Protein AF-A0A3A4VKZ9-F1 (afdb_monomer)

Radius of gyration: 32.76 Å; Cα contacts (8 Å, |Δi|>4): 337; chains: 1; bounding box: 54×111×60 Å

Secondary structure (DSSP, 8-state):
--------PPPPPPPP-PPPPPPP---HHHHHHHHHHHHHHHHHHHHHHHHHHHHHHHT-----------PPP----PPPP----------EEEEEETTTEEEEEETT-EEEEEE-TTHHHH-EEEEEESSPP---TTT----SEEEEEE-S-S-HHHHHHHHHHHHHHTSEEEEEEEEEEETTEEEEEEEEEE-SGGGTT-EEEEEEEEEES-TT-GGGEEEEEEEEES---HHHHHHHHHHHHT-EEPP-

Foldseek 3Di:
DDDDDDDDDDDDDDDDDDDDDDDPDDPVVVVVVVVVVVVVVVVVVVVVVVVVVVVVVVPPDPPPPDPPPDDDDDDPDDDDDDDDDDDPPFDWDWDDDPLWKIFIAGPQWDWDWADDPCCQPFNIKIAIANDDADPDPPCGDPGQKIKGKHAQDQCQVVVLVVVVVVAVDAFWAPKDWDWDQAPQGIKIKIWTATCDDPRGRFIKIKIWDKGDRDPVGSRGIMIIIMMRTRDDDPVSVVRSVRRVRRIGTNDD

Solvent-accessible surface area (backbone atoms only — not comparable to full-atom values): 15369 Å² total; per-residue (Å²): 142,82,84,84,83,84,85,84,81,81,86,88,78,87,82,83,84,77,85,81,83,80,79,78,84,76,64,57,68,59,54,53,50,52,53,53,53,49,50,52,54,53,54,50,52,52,53,52,52,53,52,52,53,52,56,60,59,72,69,59,72,81,80,80,74,72,86,77,85,71,78,82,77,84,76,84,77,79,84,79,89,81,76,96,69,82,77,78,88,64,56,70,39,79,49,75,48,95,83,54,31,32,32,41,45,60,60,85,46,37,76,46,80,45,81,48,96,56,35,76,83,68,11,40,34,38,36,33,26,81,54,84,84,43,86,48,98,87,70,34,62,82,44,53,31,38,34,33,39,38,54,64,32,78,55,49,68,62,52,50,52,51,55,54,49,54,54,72,70,71,50,45,39,81,73,46,76,50,78,45,86,49,100,62,42,66,33,41,37,39,38,30,19,31,54,48,85,92,52,52,67,38,36,36,37,39,38,40,33,58,47,70,76,41,92,90,38,47,44,58,26,29,38,38,40,40,34,39,60,76,60,92,44,74,65,58,53,52,48,51,53,48,31,64,72,42,50,40,77,53,79,132

Structure (mmCIF, N/CA/C/O backbone):
data_AF-A0A3A4VKZ9-F1
#
_entry.id   AF-A0A3A4VKZ9-F1
#
loop_
_atom_site.group_PDB
_atom_site.id
_atom_site.type_symbol
_atom_site.label_atom_id
_atom_site.label_alt_id
_atom_site.label_comp_id
_atom_site.label_asym_id
_atom_site.label_entity_id
_atom_site.label_seq_id
_atom_site.pdbx_PDB_ins_code
_atom_site.Cartn_x
_atom_site.Cartn_y
_atom_site.Cartn_z
_atom_site.occupancy
_atom_site.B_iso_or_equiv
_atom_site.auth_seq_id
_atom_site.auth_comp_id
_atom_site.auth_asym_id
_atom_site.auth_atom_id
_atom_site.pdbx_PDB_model_num
ATOM 1 N N . MET A 1 1 ? 35.987 81.088 31.041 1.00 44.22 1 MET A N 1
ATOM 2 C CA . MET A 1 1 ? 35.893 80.426 29.725 1.00 44.22 1 MET A CA 1
ATOM 3 C C . MET A 1 1 ? 34.417 80.236 29.452 1.00 44.22 1 MET A C 1
ATOM 5 O O . MET A 1 1 ? 33.842 79.267 29.921 1.00 44.22 1 MET A O 1
ATOM 9 N N . GLU A 1 2 ? 33.807 81.204 28.783 1.00 40.19 2 GLU A N 1
ATOM 10 C CA . GLU A 1 2 ? 32.425 81.144 28.309 1.00 40.19 2 GLU A CA 1
ATOM 11 C C . GLU A 1 2 ? 32.503 81.434 26.810 1.00 40.19 2 GLU A C 1
ATOM 13 O O . GLU A 1 2 ? 32.926 82.514 26.406 1.00 40.19 2 GLU A O 1
ATOM 18 N N . ASN A 1 3 ? 32.232 80.411 25.998 1.00 46.53 3 ASN A N 1
ATOM 19 C CA . ASN A 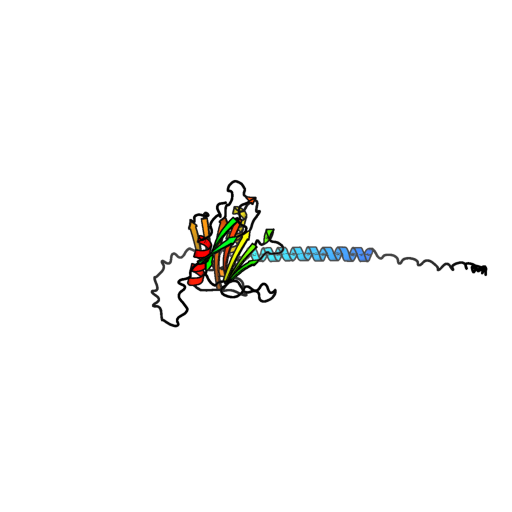1 3 ? 32.165 80.512 24.545 1.00 46.53 3 ASN A CA 1
ATOM 20 C C . ASN A 1 3 ? 30.695 80.698 24.167 1.00 46.53 3 ASN A C 1
ATOM 22 O O . ASN A 1 3 ? 29.913 79.751 24.261 1.00 46.53 3 ASN A O 1
ATOM 26 N N . GLU A 1 4 ? 30.326 81.897 23.723 1.00 50.28 4 GLU A N 1
ATOM 27 C CA . GLU A 1 4 ? 29.057 82.123 23.036 1.00 50.28 4 GLU A CA 1
ATOM 28 C C . GLU A 1 4 ? 29.173 81.622 21.589 1.00 50.28 4 GLU A C 1
ATOM 30 O O . GLU A 1 4 ? 30.019 82.071 20.817 1.00 50.28 4 GLU A O 1
ATOM 35 N N . ILE A 1 5 ? 28.332 80.652 21.224 1.00 55.56 5 ILE A N 1
ATOM 36 C CA . ILE A 1 5 ? 28.238 80.124 19.861 1.00 55.56 5 ILE A CA 1
ATOM 37 C C . ILE A 1 5 ? 27.129 80.899 19.145 1.00 55.56 5 ILE A C 1
ATOM 39 O O . ILE A 1 5 ? 25.941 80.690 19.387 1.00 55.56 5 ILE A O 1
ATOM 43 N N . GLN A 1 6 ? 27.530 81.809 18.263 1.00 49.75 6 GLN A N 1
ATOM 44 C CA . GLN A 1 6 ? 26.641 82.601 17.420 1.00 49.75 6 GLN A CA 1
ATOM 45 C C . GLN A 1 6 ? 26.074 81.721 16.289 1.00 49.75 6 GLN A C 1
ATOM 47 O O . GLN A 1 6 ? 26.805 81.273 15.405 1.00 49.75 6 GLN A O 1
ATOM 52 N N . SER A 1 7 ? 24.767 81.445 16.327 1.00 52.88 7 SER A N 1
ATOM 53 C CA . SER A 1 7 ? 24.051 80.682 15.296 1.00 52.88 7 SER A CA 1
ATOM 54 C C . SER A 1 7 ? 23.693 81.588 14.114 1.00 52.88 7 SER A C 1
ATOM 56 O O . SER A 1 7 ? 22.935 82.545 14.267 1.00 52.88 7 SER A O 1
ATOM 58 N N . ASN A 1 8 ? 24.254 81.297 12.940 1.00 56.53 8 ASN A N 1
ATOM 59 C CA . ASN A 1 8 ? 24.018 82.019 11.692 1.00 56.53 8 ASN A CA 1
ATOM 60 C C . ASN A 1 8 ? 23.128 81.149 10.785 1.00 56.53 8 ASN A C 1
ATOM 62 O O . ASN A 1 8 ? 23.595 80.145 10.246 1.00 56.53 8 ASN A O 1
ATOM 66 N N . ILE A 1 9 ? 21.843 81.490 10.652 1.00 61.66 9 ILE A N 1
ATOM 67 C CA . ILE A 1 9 ? 20.898 80.767 9.785 1.00 61.66 9 ILE A CA 1
ATOM 68 C C . ILE A 1 9 ? 20.803 81.511 8.440 1.00 61.66 9 ILE A C 1
ATOM 70 O O . ILE A 1 9 ? 20.435 82.686 8.436 1.00 61.66 9 ILE A O 1
ATOM 74 N N . PRO A 1 10 ? 21.104 80.870 7.295 1.00 62.06 10 PRO A N 1
ATOM 75 C CA . PRO A 1 10 ? 20.944 81.490 5.982 1.00 62.06 10 PRO A CA 1
ATOM 76 C C . PRO A 1 10 ? 19.460 81.582 5.556 1.00 62.06 10 PRO A C 1
ATOM 78 O O . PRO A 1 10 ? 18.658 80.719 5.922 1.00 62.06 10 PRO A O 1
ATOM 81 N N . PRO A 1 11 ? 19.070 82.602 4.766 1.00 60.84 11 PRO A N 1
ATOM 82 C CA . PRO A 1 11 ? 17.687 82.798 4.333 1.00 60.84 11 PRO A CA 1
ATOM 83 C C . PRO A 1 11 ? 17.248 81.772 3.273 1.00 60.84 11 PRO A C 1
ATOM 85 O O . PRO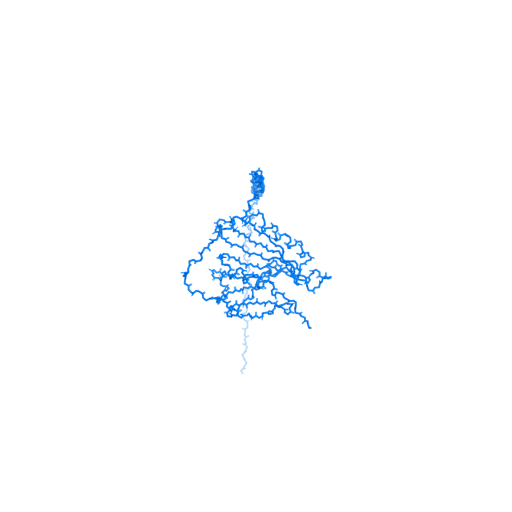 A 1 11 ? 17.997 81.429 2.360 1.00 60.84 11 PRO A O 1
ATOM 88 N N . VAL A 1 12 ? 16.002 81.301 3.386 1.00 54.50 12 VAL A N 1
ATOM 89 C CA . VAL A 1 12 ? 15.375 80.311 2.494 1.00 54.50 12 VAL A CA 1
ATOM 9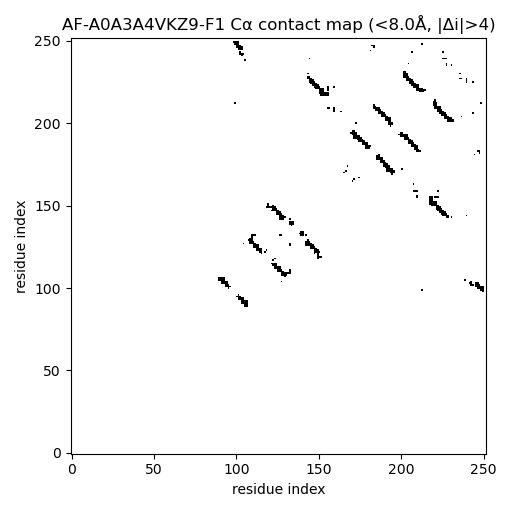0 C C . VAL A 1 12 ? 14.983 80.955 1.156 1.00 54.50 12 VAL A C 1
ATOM 92 O O . VAL A 1 12 ? 14.304 81.979 1.125 1.00 54.50 12 VAL A O 1
ATOM 95 N N . GLN A 1 13 ? 15.391 80.337 0.045 1.00 54.84 13 GLN A N 1
ATOM 96 C CA . GLN A 1 13 ? 15.140 80.783 -1.331 1.00 54.84 13 GLN A CA 1
ATOM 97 C C . GLN A 1 13 ? 13.845 80.133 -1.887 1.00 54.84 13 GLN A C 1
ATOM 99 O O . GLN A 1 13 ? 13.631 78.942 -1.653 1.00 54.84 13 GLN A O 1
ATOM 104 N N . PRO A 1 14 ? 12.964 80.858 -2.608 1.00 54.56 14 PRO A N 1
ATOM 105 C CA . PRO A 1 14 ? 11.688 80.313 -3.085 1.00 54.56 14 PRO A CA 1
ATOM 106 C C . PRO A 1 14 ? 11.857 79.313 -4.245 1.00 54.56 14 PRO A C 1
ATOM 108 O O . PRO A 1 14 ? 12.606 79.551 -5.193 1.00 54.56 14 PRO A O 1
ATOM 111 N N . LEU A 1 15 ? 11.132 78.191 -4.170 1.00 52.44 15 LEU A N 1
ATOM 112 C CA . LEU A 1 15 ? 11.145 77.093 -5.144 1.00 52.44 15 LEU A CA 1
ATOM 113 C C . LEU A 1 15 ? 10.510 77.512 -6.488 1.00 52.44 15 LEU A C 1
ATOM 115 O O . LEU A 1 15 ? 9.370 77.975 -6.522 1.00 52.44 15 LEU A O 1
ATOM 119 N N . SER A 1 16 ? 11.224 77.295 -7.598 1.00 57.00 16 SER A N 1
ATOM 120 C CA . SER A 1 16 ? 10.688 77.423 -8.965 1.00 57.00 16 SER A CA 1
ATOM 121 C C . SER A 1 16 ? 9.602 76.375 -9.238 1.00 57.00 16 SER A C 1
ATOM 123 O O . SER A 1 16 ? 9.802 75.191 -8.977 1.00 57.00 16 SER A O 1
ATOM 125 N N . GLN A 1 17 ? 8.462 76.798 -9.790 1.00 57.78 17 GLN A N 1
ATOM 126 C CA . GLN A 1 17 ? 7.370 75.910 -10.196 1.00 57.78 17 GLN A CA 1
ATOM 127 C C . GLN A 1 17 ? 7.629 75.348 -11.602 1.00 57.78 17 GLN A C 1
ATOM 129 O O . GLN A 1 17 ? 7.629 76.082 -12.588 1.00 57.78 17 GLN A O 1
ATOM 134 N N . THR A 1 18 ? 7.834 74.036 -11.694 1.00 59.72 18 THR A N 1
ATOM 135 C CA . THR A 1 18 ? 7.890 73.286 -12.959 1.00 59.72 18 THR A CA 1
ATOM 136 C C . THR A 1 18 ? 6.471 73.112 -13.528 1.00 59.72 18 THR A C 1
ATOM 138 O O . THR A 1 18 ? 5.571 72.750 -12.766 1.00 59.72 18 THR A O 1
ATOM 141 N N . PRO A 1 19 ? 6.227 73.324 -14.836 1.00 61.41 19 PRO A N 1
ATOM 142 C CA . PRO A 1 19 ? 4.904 73.128 -15.427 1.00 61.41 19 PRO A CA 1
ATOM 143 C C . PRO A 1 19 ? 4.467 71.654 -15.376 1.00 61.41 19 PRO A C 1
ATOM 145 O O . PRO A 1 19 ? 5.246 70.740 -15.650 1.00 61.41 19 PRO A O 1
ATOM 148 N N . THR A 1 20 ? 3.205 71.429 -15.011 1.00 59.19 20 THR A N 1
ATOM 149 C CA . THR A 1 20 ? 2.589 70.106 -14.843 1.00 59.19 20 THR A CA 1
ATOM 150 C C . THR A 1 20 ? 2.392 69.406 -16.200 1.00 59.19 20 THR A C 1
ATOM 152 O O . THR A 1 20 ? 1.849 70.022 -17.119 1.00 59.19 20 THR A O 1
ATOM 155 N N . PRO A 1 21 ? 2.789 68.129 -16.363 1.00 61.31 21 PRO A N 1
ATOM 156 C CA . PRO A 1 21 ? 2.613 67.403 -17.618 1.00 61.31 21 PRO A CA 1
ATOM 157 C C . PRO A 1 21 ? 1.144 67.003 -17.835 1.00 61.31 21 PRO A C 1
ATOM 159 O O . PRO A 1 21 ? 0.491 66.475 -16.936 1.00 61.31 21 PRO A O 1
ATOM 162 N N . ILE A 1 22 ? 0.631 67.231 -19.047 1.00 63.59 22 ILE A N 1
ATOM 163 C CA . ILE A 1 22 ? -0.712 66.811 -19.472 1.00 63.59 22 ILE A CA 1
ATOM 164 C C . ILE A 1 22 ? -0.692 65.287 -19.699 1.00 63.59 22 ILE A C 1
ATOM 166 O O . ILE A 1 22 ? 0.155 64.809 -20.460 1.00 63.59 22 ILE A O 1
ATOM 170 N N . PRO A 1 23 ? -1.585 64.500 -19.069 1.00 62.53 23 PRO A N 1
ATOM 171 C CA . PRO A 1 23 ? -1.592 63.051 -19.231 1.00 62.53 23 PRO A CA 1
ATOM 172 C C . PRO A 1 23 ? -2.006 62.656 -20.661 1.00 62.53 23 PRO A C 1
ATOM 174 O O . PRO A 1 23 ? -2.926 63.257 -21.222 1.00 62.53 23 PRO A O 1
ATOM 177 N N . PRO A 1 24 ? -1.368 61.637 -21.266 1.00 64.56 24 PRO A N 1
ATOM 178 C CA . PRO A 1 24 ? -1.744 61.162 -22.592 1.00 64.56 24 PRO A CA 1
ATOM 179 C C . PRO A 1 24 ? -3.171 60.598 -22.572 1.00 64.56 24 PRO A C 1
ATOM 181 O O . PRO A 1 24 ? -3.549 59.865 -21.656 1.00 64.56 24 PRO A O 1
ATOM 184 N N . SER A 1 25 ? -3.968 60.919 -23.594 1.00 65.81 25 SER A N 1
ATOM 185 C CA . SER A 1 25 ? -5.332 60.405 -23.744 1.00 65.81 25 SER A CA 1
ATOM 186 C C . SER A 1 25 ? -5.310 58.874 -23.794 1.00 65.81 25 SER A C 1
ATOM 188 O O . SER A 1 25 ? -4.799 58.276 -24.746 1.00 65.81 25 SER A O 1
ATOM 190 N N . SER A 1 26 ? -5.839 58.236 -22.750 1.00 68.75 26 SER A N 1
ATOM 191 C CA . SER A 1 26 ? -5.878 56.780 -22.629 1.00 68.75 26 SER A CA 1
ATOM 192 C C . SER A 1 26 ? -6.698 56.168 -23.769 1.00 68.75 26 SER A C 1
ATOM 194 O O . SER A 1 26 ? -7.891 56.435 -23.914 1.00 68.75 26 SER A O 1
ATOM 196 N N . ASN A 1 27 ? -6.055 55.337 -24.592 1.00 79.06 27 ASN A N 1
ATOM 197 C CA . ASN A 1 27 ? -6.666 54.676 -25.747 1.00 79.06 27 ASN A CA 1
ATOM 198 C C . ASN A 1 27 ? -7.481 53.445 -25.314 1.00 79.06 27 ASN A C 1
ATOM 200 O O . ASN A 1 27 ? -7.158 52.312 -25.676 1.00 79.06 27 ASN A O 1
ATOM 204 N N . TRP A 1 28 ? -8.552 53.668 -24.551 1.00 83.44 28 TRP A N 1
ATOM 205 C CA . TRP A 1 28 ? -9.446 52.627 -24.026 1.00 83.44 28 TRP A CA 1
ATOM 206 C C . TRP A 1 28 ? -10.004 51.682 -25.099 1.00 83.44 28 TRP A C 1
ATOM 208 O O . TRP A 1 28 ? -10.221 50.506 -24.823 1.00 83.44 28 TRP A O 1
ATOM 218 N N . SER A 1 29 ? -10.148 52.151 -26.342 1.00 82.69 29 SER A N 1
ATOM 219 C CA . SER A 1 29 ? -10.556 51.315 -27.480 1.00 82.69 29 SER A CA 1
ATOM 220 C C . SER A 1 29 ? -9.589 50.148 -27.743 1.00 82.69 29 SER A C 1
ATOM 222 O O . SER A 1 29 ? -10.024 49.021 -27.971 1.00 82.69 29 SER A O 1
ATOM 224 N N . LYS A 1 30 ? -8.269 50.369 -27.618 1.00 82.25 30 LYS A N 1
ATOM 225 C CA . LYS A 1 30 ? -7.271 49.294 -27.767 1.00 82.25 30 LYS A CA 1
ATOM 226 C C . LYS A 1 30 ? -7.372 48.286 -26.628 1.00 82.25 30 LYS A C 1
ATOM 228 O O . LYS A 1 30 ? -7.298 47.089 -26.874 1.00 82.25 30 LYS A O 1
ATOM 233 N N . VAL A 1 31 ? -7.575 48.770 -25.401 1.00 84.62 31 VAL A N 1
ATOM 234 C CA . VAL A 1 31 ? -7.745 47.912 -24.219 1.00 84.62 31 VAL A CA 1
ATOM 235 C C . VAL A 1 31 ? -8.966 47.011 -24.397 1.00 84.62 31 VAL A C 1
ATOM 237 O O . VAL A 1 31 ? -8.838 45.797 -24.283 1.00 84.62 31 VAL A O 1
ATOM 240 N N . LEU A 1 32 ? -10.111 47.584 -24.785 1.00 89.12 32 LEU A N 1
ATOM 241 C CA . LEU A 1 32 ? -11.340 46.833 -25.043 1.00 89.12 32 LEU A CA 1
ATOM 242 C C . LEU A 1 32 ? -11.141 45.771 -26.137 1.00 89.12 32 LEU A C 1
ATOM 244 O O . LEU A 1 32 ? -11.558 44.626 -25.968 1.00 89.12 32 LEU A O 1
ATOM 248 N N . LEU A 1 33 ? -10.460 46.128 -27.232 1.00 90.25 33 LEU A N 1
ATOM 249 C CA . LEU A 1 33 ? -10.173 45.204 -28.329 1.00 90.25 33 LEU A CA 1
ATOM 250 C C . LEU A 1 33 ? -9.328 44.008 -27.866 1.00 90.25 33 LEU A C 1
ATOM 252 O O . LEU A 1 33 ? -9.669 42.869 -28.180 1.00 90.25 33 LEU A O 1
ATOM 256 N N . PHE A 1 34 ? -8.262 44.243 -27.093 1.00 89.69 34 PHE A N 1
ATOM 257 C CA . PHE A 1 34 ? -7.425 43.161 -26.566 1.00 89.69 34 PHE A CA 1
ATOM 258 C C . PHE A 1 34 ? -8.174 42.278 -25.565 1.00 89.69 34 PHE A C 1
ATOM 260 O O . PHE A 1 34 ? -7.988 41.061 -25.576 1.00 89.69 34 PHE A O 1
ATOM 267 N N . THR A 1 35 ? -9.057 42.852 -24.743 1.00 90.69 35 THR A N 1
ATOM 268 C CA . THR A 1 35 ? -9.890 42.075 -23.816 1.00 90.69 35 THR A CA 1
ATOM 269 C C . THR A 1 35 ? -10.857 41.157 -24.562 1.00 90.69 35 THR A C 1
ATOM 271 O O . THR A 1 35 ? -10.937 39.970 -24.246 1.00 90.69 35 THR A O 1
ATOM 274 N N . VAL A 1 36 ? -11.550 41.668 -25.585 1.00 93.25 36 VAL A N 1
ATOM 275 C CA . VAL A 1 36 ? -12.472 40.859 -26.399 1.00 93.25 36 VAL A CA 1
ATOM 276 C C . VAL A 1 36 ? -11.714 39.763 -27.149 1.00 93.25 36 VAL A C 1
ATOM 278 O O . VAL A 1 36 ? -12.146 38.611 -27.146 1.00 93.25 36 VAL A O 1
ATOM 281 N N . LEU A 1 37 ? -10.555 40.086 -27.730 1.00 93.06 37 LEU A N 1
ATOM 282 C CA . LEU A 1 37 ? -9.728 39.106 -28.433 1.00 93.06 37 LEU A CA 1
ATOM 283 C C . LEU A 1 37 ? -9.238 37.994 -27.489 1.00 93.06 37 LEU A C 1
ATOM 285 O O . LEU A 1 37 ? -9.295 36.818 -27.842 1.00 93.06 37 LEU A O 1
ATOM 289 N N . GLY A 1 38 ? -8.827 38.355 -26.269 1.00 92.44 38 GLY A N 1
ATOM 290 C CA . GLY A 1 38 ? -8.427 37.398 -25.238 1.00 92.44 38 GLY A CA 1
ATOM 291 C C . GLY A 1 38 ? -9.558 36.444 -24.849 1.00 92.44 38 GLY A C 1
ATOM 292 O O . GLY A 1 38 ? -9.343 35.234 -24.790 1.00 92.44 38 GLY A O 1
ATOM 293 N N . LEU A 1 39 ? -10.777 36.957 -24.659 1.00 92.75 39 LEU A N 1
ATOM 294 C CA . LEU A 1 39 ? -11.941 36.124 -24.339 1.00 92.75 39 LEU A CA 1
ATOM 295 C C . LEU A 1 39 ? -12.276 35.140 -25.466 1.00 92.75 39 LEU A C 1
ATOM 297 O O . LEU A 1 39 ? -12.530 33.971 -25.186 1.00 92.75 39 LEU A O 1
ATOM 301 N N . ILE A 1 40 ? -12.202 35.571 -26.730 1.00 93.38 40 ILE A N 1
ATOM 302 C CA . ILE A 1 40 ? -12.442 34.691 -27.885 1.00 93.38 40 ILE A CA 1
ATOM 303 C C . ILE A 1 40 ? -11.423 33.544 -27.920 1.00 93.38 40 ILE A C 1
ATOM 305 O O . ILE A 1 40 ? -11.808 32.395 -28.141 1.00 93.38 40 ILE A O 1
ATOM 309 N N . ILE A 1 41 ? -10.142 33.826 -27.658 1.00 92.62 41 ILE A N 1
ATOM 310 C CA . ILE A 1 41 ? -9.084 32.801 -27.635 1.00 92.62 41 ILE A CA 1
ATOM 311 C C . ILE A 1 41 ? -9.325 31.792 -26.507 1.00 92.62 41 ILE A C 1
ATOM 313 O O . ILE A 1 41 ? -9.233 30.581 -26.734 1.00 92.62 41 ILE A O 1
ATOM 317 N N . VAL A 1 42 ? -9.669 32.267 -25.306 1.00 90.75 42 VAL A N 1
ATOM 318 C CA . VAL A 1 42 ? -9.960 31.395 -24.158 1.00 90.75 42 VAL A CA 1
ATOM 319 C C . VAL A 1 42 ? -11.180 30.517 -24.446 1.00 90.75 42 VAL A C 1
ATOM 321 O O . VAL A 1 42 ? -11.098 29.295 -24.314 1.00 90.75 42 VAL A O 1
ATOM 324 N N . SER A 1 43 ? -12.287 31.101 -24.912 1.00 90.06 43 SER A N 1
ATOM 325 C CA . SER A 1 43 ? -13.502 30.351 -25.252 1.00 90.06 43 SER A CA 1
ATOM 326 C C . SER A 1 43 ? -13.271 29.344 -26.383 1.00 90.06 43 SER A C 1
ATOM 328 O O . SER A 1 43 ? -13.734 28.207 -26.292 1.00 90.06 43 SER A O 1
ATOM 330 N N . GLY A 1 44 ? -12.512 29.722 -27.416 1.00 89.94 44 GLY A N 1
ATOM 331 C CA . GLY A 1 44 ? -12.143 28.824 -28.510 1.00 89.94 44 GLY A CA 1
ATOM 332 C C . GLY A 1 44 ? -11.303 27.637 -28.034 1.00 89.94 44 GLY A C 1
ATOM 333 O O . GLY A 1 44 ? -11.577 26.498 -28.410 1.00 89.94 44 GLY A O 1
ATOM 334 N N . SER A 1 45 ? -10.339 27.880 -27.144 1.00 87.75 45 SER A N 1
ATOM 335 C CA . SER A 1 45 ? -9.466 26.833 -26.595 1.00 87.75 45 SER A CA 1
ATOM 336 C C . SER A 1 45 ? -10.248 25.808 -25.769 1.00 87.75 45 SER A C 1
ATOM 338 O O . SER A 1 45 ? -10.057 24.602 -25.934 1.00 87.75 45 SER A O 1
ATOM 340 N N . VAL A 1 46 ? -11.185 26.272 -24.933 1.00 90.56 46 VAL A N 1
ATOM 341 C CA . VAL A 1 46 ? -12.074 25.393 -24.155 1.00 90.56 46 VAL A CA 1
ATOM 342 C C . VAL A 1 46 ? -12.971 24.566 -25.079 1.00 90.56 46 VAL A C 1
ATOM 344 O O . VAL A 1 46 ? -13.103 23.358 -24.885 1.00 90.56 46 VAL A O 1
ATOM 347 N N . PHE A 1 47 ? -13.548 25.181 -26.116 1.00 90.69 47 PHE A N 1
ATOM 348 C CA . PHE A 1 47 ? -14.412 24.481 -27.069 1.00 90.69 47 PHE A CA 1
ATOM 349 C C . PHE A 1 47 ? -13.668 23.372 -27.828 1.00 90.69 47 PHE A C 1
ATOM 351 O O . PHE A 1 47 ? -14.166 22.247 -27.921 1.00 90.69 47 PHE A O 1
ATOM 358 N N . VAL A 1 48 ? -12.457 23.657 -28.320 1.00 88.69 48 VAL A N 1
ATOM 359 C CA . VAL A 1 48 ? -11.605 22.658 -28.987 1.00 88.69 48 VAL A CA 1
ATOM 360 C C . VAL A 1 48 ? -11.238 21.525 -28.023 1.00 88.69 48 VAL A C 1
ATOM 362 O O . VAL A 1 48 ? -11.364 20.358 -28.393 1.00 88.69 48 VAL A O 1
ATOM 365 N N . GLY A 1 49 ? -10.866 21.841 -26.777 1.00 81.94 49 GLY A N 1
ATOM 366 C CA . GLY A 1 49 ? -10.558 20.837 -25.753 1.00 81.94 49 GLY A CA 1
ATOM 367 C C . GLY A 1 49 ? -11.728 19.887 -25.468 1.00 81.94 49 GLY A C 1
ATOM 368 O O . GLY A 1 49 ? -11.540 18.670 -25.439 1.00 81.94 49 GLY A O 1
ATOM 369 N N . ILE A 1 50 ? -12.950 20.418 -25.344 1.00 84.25 50 ILE A N 1
ATOM 370 C CA . ILE A 1 50 ? -14.166 19.608 -25.143 1.00 84.25 50 ILE A CA 1
ATOM 371 C C . ILE A 1 50 ? -14.429 18.699 -26.351 1.00 84.25 50 ILE A C 1
ATOM 373 O O . ILE A 1 50 ? -14.754 17.524 -26.175 1.00 84.25 50 ILE A O 1
ATOM 377 N N . GLN A 1 51 ? -14.276 19.211 -27.576 1.00 81.25 51 GLN A N 1
ATOM 378 C CA . GLN A 1 51 ? -14.505 18.416 -28.787 1.00 81.25 51 GLN A CA 1
ATOM 379 C C . GLN A 1 51 ? -13.475 17.291 -28.946 1.00 81.25 51 GLN A C 1
ATOM 381 O O . GLN A 1 51 ? -13.849 16.173 -29.305 1.00 81.25 51 GLN A O 1
ATOM 386 N N . ILE A 1 52 ? -12.204 17.542 -28.615 1.00 77.19 52 ILE A N 1
ATOM 387 C CA . ILE A 1 52 ? -11.169 16.498 -28.586 1.00 77.19 52 ILE A CA 1
ATOM 388 C C . ILE A 1 52 ? -11.512 15.437 -27.529 1.00 77.19 52 ILE A C 1
ATOM 390 O O . ILE A 1 52 ? -11.482 14.247 -27.840 1.00 77.19 52 ILE A O 1
ATOM 394 N N . GLY A 1 53 ? -11.921 15.848 -26.323 1.00 71.06 53 GLY A N 1
ATOM 395 C CA . GLY A 1 53 ? -12.326 14.923 -25.260 1.00 71.06 53 GLY A CA 1
ATOM 396 C C . GLY A 1 53 ? -13.509 14.028 -25.652 1.00 71.06 53 GLY A C 1
ATOM 397 O O . GLY A 1 53 ? -13.456 12.812 -25.470 1.00 71.06 53 GLY A O 1
ATOM 398 N N . LYS A 1 54 ? -14.551 14.597 -26.276 1.00 72.38 54 LYS A N 1
ATOM 399 C CA . LYS A 1 54 ? -15.711 13.823 -26.761 1.00 72.38 54 LYS A CA 1
ATOM 400 C C . LYS A 1 54 ? -15.328 12.810 -27.843 1.00 72.38 54 LYS A C 1
ATOM 402 O O . LYS A 1 54 ? -15.810 11.678 -27.812 1.00 72.38 54 LYS A O 1
ATOM 407 N N . ASN A 1 55 ? -14.441 13.183 -28.766 1.00 67.81 55 ASN A N 1
ATOM 408 C CA . ASN A 1 55 ? -13.989 12.291 -29.837 1.00 67.81 55 ASN A CA 1
ATOM 409 C C . ASN A 1 55 ? -13.102 11.144 -29.324 1.00 67.81 55 ASN A C 1
ATOM 411 O O . ASN A 1 55 ? -13.126 10.056 -29.899 1.00 67.81 55 ASN A O 1
ATOM 415 N N . GLN A 1 56 ? -12.360 11.348 -28.231 1.00 60.66 56 GLN A N 1
ATOM 416 C CA . GLN A 1 56 ? -11.595 10.275 -27.587 1.00 60.66 56 GLN A CA 1
ATOM 417 C C . GLN A 1 56 ? -12.500 9.256 -26.881 1.00 60.66 56 GLN A C 1
ATOM 419 O O . GLN A 1 56 ? -12.218 8.062 -26.930 1.00 60.66 56 GLN A O 1
ATOM 424 N N . MET A 1 57 ? -13.615 9.697 -26.291 1.00 58.03 57 MET A N 1
ATOM 425 C CA . MET A 1 57 ? -14.579 8.793 -25.651 1.00 58.03 57 MET A CA 1
ATOM 426 C C . MET A 1 57 ? -15.440 8.020 -26.663 1.00 58.03 57 MET A C 1
ATOM 428 O O . MET A 1 57 ? -15.743 6.854 -26.439 1.00 58.03 57 MET A O 1
ATOM 432 N N . SER A 1 58 ? -15.805 8.625 -27.800 1.00 56.91 58 SER A N 1
ATOM 433 C CA . SER A 1 58 ? -16.674 7.976 -28.799 1.00 56.91 58 SER A CA 1
ATOM 434 C C . SER A 1 58 ? -16.001 6.844 -29.589 1.00 56.91 58 SER A C 1
ATOM 436 O O . SER A 1 58 ? -16.706 6.009 -30.152 1.00 56.91 58 SER A O 1
ATOM 438 N N . ASN A 1 59 ? -14.666 6.817 -29.656 1.00 51.38 59 ASN A N 1
ATOM 439 C CA . ASN A 1 59 ? -13.906 5.786 -30.376 1.00 51.38 59 ASN A CA 1
ATOM 440 C C . ASN A 1 59 ? -13.421 4.641 -29.473 1.00 51.38 59 ASN A C 1
ATOM 442 O O . ASN A 1 59 ? -12.738 3.735 -29.947 1.00 51.38 59 ASN A O 1
ATOM 446 N N . GLN A 1 60 ? -13.786 4.639 -28.189 1.00 50.19 60 GLN A N 1
ATOM 447 C CA . GLN A 1 60 ? -13.614 3.460 -27.348 1.00 50.19 60 GLN A CA 1
ATOM 448 C C . GLN A 1 60 ? -14.750 2.479 -27.656 1.00 50.19 60 GLN A C 1
ATOM 450 O O . GLN A 1 60 ? -15.822 2.526 -27.055 1.00 50.19 60 GLN A O 1
ATOM 455 N N . GLN A 1 61 ? -14.531 1.591 -28.630 1.00 46.09 61 GLN A N 1
ATOM 456 C CA . GLN A 1 61 ? -15.363 0.396 -28.757 1.00 46.09 61 GLN A CA 1
ATOM 457 C C . GLN A 1 61 ? -15.292 -0.381 -27.434 1.00 46.09 61 GLN A C 1
ATOM 459 O O . GLN A 1 61 ? -14.186 -0.629 -26.944 1.00 46.09 61 GLN A O 1
ATOM 464 N N . PRO A 1 62 ? -16.431 -0.796 -26.853 1.00 46.91 62 PRO A N 1
ATOM 465 C CA . PRO A 1 62 ? -16.418 -1.736 -25.748 1.00 46.91 62 PRO A CA 1
ATOM 466 C C . PRO A 1 62 ? -15.732 -3.005 -26.247 1.00 46.91 62 PRO A C 1
ATOM 468 O O . PRO A 1 62 ? -16.250 -3.688 -27.134 1.00 46.91 62 PRO A O 1
ATOM 471 N N . ILE A 1 63 ? -14.555 -3.315 -25.712 1.00 47.75 63 ILE A N 1
ATOM 472 C CA . ILE A 1 63 ? -13.961 -4.631 -25.905 1.00 47.75 63 ILE A CA 1
ATOM 473 C C . ILE A 1 63 ? -14.873 -5.592 -25.142 1.00 47.75 63 ILE A C 1
ATOM 475 O O . ILE A 1 63 ? -14.786 -5.725 -23.925 1.00 47.75 63 ILE A O 1
ATOM 479 N N . VAL A 1 64 ? -15.803 -6.223 -25.859 1.00 43.91 64 VAL A N 1
ATOM 480 C CA . VAL A 1 64 ? -16.553 -7.372 -25.355 1.00 43.91 64 VAL A CA 1
ATOM 481 C C . VAL A 1 64 ? -15.584 -8.549 -25.362 1.00 43.91 64 VAL A C 1
ATOM 483 O O . VAL A 1 64 ? -15.534 -9.336 -26.305 1.00 43.91 64 VAL A O 1
ATOM 486 N N . THR A 1 65 ? -14.760 -8.655 -24.325 1.00 44.12 65 THR A N 1
ATOM 487 C CA . THR A 1 65 ? -14.033 -9.887 -24.032 1.00 44.12 65 THR A CA 1
ATOM 488 C C . THR A 1 65 ? -15.045 -10.892 -23.498 1.00 44.12 65 THR A C 1
ATOM 490 O O . THR A 1 65 ? -15.433 -10.864 -22.331 1.00 44.12 65 THR A O 1
ATOM 493 N N . GLN A 1 66 ? -15.508 -11.788 -24.372 1.00 38.66 66 GLN A N 1
ATOM 494 C CA . GLN A 1 66 ? -16.106 -13.042 -23.923 1.00 38.66 66 GLN A CA 1
ATOM 495 C C . GLN A 1 66 ? -15.113 -13.730 -22.969 1.00 38.66 66 GLN A C 1
ATOM 497 O O . GLN A 1 66 ? -13.934 -13.841 -23.317 1.00 38.66 66 GLN A O 1
ATOM 502 N N . PRO A 1 67 ? -15.543 -14.193 -21.783 1.00 39.38 67 PRO A N 1
ATOM 503 C CA . PRO A 1 67 ? -14.672 -14.953 -20.903 1.00 39.38 67 PRO A CA 1
ATOM 504 C C . PRO A 1 67 ? -14.334 -16.281 -21.583 1.00 39.38 67 PRO A C 1
ATOM 506 O O . PRO A 1 67 ? -15.152 -17.197 -21.647 1.00 39.38 67 PRO A O 1
ATOM 509 N N . ILE A 1 68 ? -13.116 -16.383 -22.110 1.00 34.03 68 ILE A N 1
ATOM 510 C CA . ILE A 1 68 ? -12.529 -17.665 -22.481 1.00 34.03 68 ILE A CA 1
ATOM 511 C C . ILE A 1 68 ? -12.213 -18.374 -21.165 1.00 34.03 68 ILE A C 1
ATOM 513 O O . ILE A 1 68 ? -11.250 -18.049 -20.473 1.00 34.03 68 ILE A O 1
ATOM 517 N N . ILE A 1 69 ? -13.053 -19.341 -20.802 1.00 38.31 69 ILE A N 1
ATOM 518 C CA . ILE A 1 69 ? -12.762 -20.292 -19.733 1.00 38.31 69 ILE A CA 1
ATOM 519 C C . ILE A 1 69 ? -11.751 -21.296 -20.300 1.00 38.31 69 ILE A C 1
ATOM 521 O O . ILE A 1 69 ? -12.108 -22.391 -20.724 1.00 38.31 69 ILE A O 1
ATOM 525 N N . THR A 1 70 ? -10.476 -20.918 -20.365 1.00 37.91 70 THR A N 1
ATOM 526 C CA . THR A 1 70 ? -9.387 -21.887 -20.519 1.00 37.91 70 THR A CA 1
ATOM 527 C C . THR A 1 70 ? -8.996 -22.375 -19.136 1.00 37.91 70 THR A C 1
ATOM 529 O O . THR A 1 70 ? -8.389 -21.639 -18.358 1.00 37.91 70 THR A O 1
ATOM 532 N N . SER A 1 71 ? -9.361 -23.619 -18.822 1.00 35.09 71 SER A N 1
ATOM 533 C CA . SER A 1 71 ? -8.810 -24.347 -17.680 1.00 35.09 71 SER A CA 1
ATOM 534 C C . SER A 1 71 ? -7.276 -24.304 -17.732 1.00 35.09 71 SER A C 1
ATOM 536 O O . SER A 1 71 ? -6.705 -24.553 -18.799 1.00 35.09 71 SER A O 1
ATOM 538 N N . PRO A 1 72 ? -6.585 -23.998 -16.620 1.00 38.66 72 PRO A N 1
ATOM 539 C CA . PRO A 1 72 ? -5.133 -23.943 -16.622 1.00 38.66 72 PRO A CA 1
ATOM 540 C C . PRO A 1 72 ? -4.570 -25.341 -16.884 1.00 38.66 72 PRO A C 1
ATOM 542 O O . PRO A 1 72 ? -4.757 -26.269 -16.097 1.00 38.66 72 PRO A O 1
ATOM 545 N N . THR A 1 73 ? -3.862 -25.484 -18.003 1.00 33.09 73 THR A N 1
ATOM 546 C CA . THR A 1 73 ? -2.956 -26.611 -18.219 1.00 33.09 73 THR A CA 1
ATOM 547 C C . THR A 1 73 ? -1.780 -26.411 -17.269 1.00 33.09 73 THR A C 1
ATOM 549 O O . THR A 1 73 ? -1.083 -25.401 -17.349 1.00 33.09 73 THR A O 1
ATOM 552 N N . GLN A 1 74 ? -1.593 -27.336 -16.326 1.00 35.41 74 GLN A N 1
ATOM 553 C CA . GLN A 1 74 ? -0.430 -27.346 -15.442 1.00 35.41 74 GLN A CA 1
ATOM 554 C C . GLN A 1 74 ? 0.826 -27.616 -16.276 1.00 35.41 74 GLN A C 1
ATOM 556 O O . GLN A 1 74 ? 1.138 -28.759 -16.605 1.00 35.41 74 GLN A O 1
ATOM 561 N N . THR A 1 75 ? 1.560 -26.562 -16.615 1.00 35.69 75 THR A N 1
ATOM 562 C CA . THR A 1 75 ? 2.926 -26.691 -17.121 1.00 35.69 75 THR A CA 1
ATOM 563 C C . THR A 1 75 ? 3.841 -26.916 -15.923 1.00 35.69 75 THR A C 1
ATOM 565 O O . THR A 1 75 ? 4.145 -25.989 -15.174 1.00 35.69 75 THR A O 1
ATOM 568 N N . VAL A 1 76 ? 4.263 -28.163 -15.718 1.00 34.28 76 VAL A N 1
ATOM 569 C CA . VAL A 1 76 ? 5.316 -28.513 -14.758 1.00 34.28 76 VAL A CA 1
ATOM 570 C C . VAL A 1 76 ? 6.638 -27.972 -15.304 1.00 34.28 76 VAL A C 1
ATOM 572 O O . VAL A 1 76 ? 7.265 -28.577 -16.170 1.00 34.28 76 VAL A O 1
ATOM 575 N N . ILE A 1 77 ? 7.042 -26.796 -14.827 1.00 35.72 77 ILE A N 1
ATOM 576 C CA . ILE A 1 77 ? 8.377 -26.244 -15.070 1.00 35.72 77 ILE A CA 1
ATOM 577 C C . ILE A 1 77 ? 9.338 -26.887 -14.072 1.00 35.72 77 ILE A C 1
ATOM 579 O O . ILE A 1 77 ? 9.267 -26.654 -12.868 1.00 35.72 77 ILE A O 1
ATOM 583 N N . ASN A 1 78 ? 10.220 -27.733 -14.597 1.00 28.94 78 ASN A N 1
ATOM 584 C CA . ASN A 1 78 ? 11.316 -28.349 -13.864 1.00 28.94 78 ASN A CA 1
ATOM 585 C C . ASN A 1 78 ? 12.358 -27.259 -13.518 1.00 28.94 78 ASN A C 1
ATOM 587 O O . ASN A 1 78 ? 12.822 -26.575 -14.438 1.00 28.94 78 ASN A O 1
ATOM 591 N N . PRO A 1 79 ? 12.733 -27.044 -12.244 1.00 34.81 79 PRO A N 1
ATOM 592 C CA . PRO A 1 79 ? 13.667 -25.984 -11.888 1.00 34.81 79 PRO A CA 1
ATOM 593 C C . PRO A 1 79 ? 15.081 -26.351 -12.349 1.00 34.81 79 PRO A C 1
ATOM 595 O O . PRO A 1 79 ? 15.684 -27.313 -11.878 1.00 34.81 79 PRO A O 1
ATOM 598 N N . THR A 1 80 ? 15.618 -25.555 -13.273 1.00 34.44 80 THR A N 1
ATOM 599 C CA . THR A 1 80 ? 17.050 -25.553 -13.586 1.00 34.44 80 THR A CA 1
ATOM 600 C C . THR A 1 80 ? 17.757 -24.767 -12.486 1.00 34.44 80 THR A C 1
ATOM 602 O O . THR A 1 80 ? 17.488 -23.587 -12.280 1.00 34.44 80 THR A O 1
AT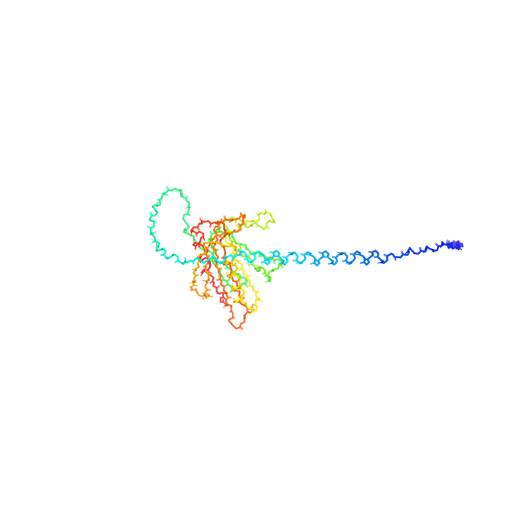OM 605 N N . THR A 1 81 ? 18.630 -25.433 -11.740 1.00 38.88 81 THR A N 1
ATOM 606 C CA . THR A 1 81 ? 19.428 -24.853 -10.656 1.00 38.88 81 THR A CA 1
ATOM 607 C C . THR A 1 81 ? 20.572 -23.991 -11.187 1.00 38.88 81 THR A C 1
ATOM 609 O O . THR A 1 81 ? 21.466 -24.542 -11.825 1.00 38.88 81 THR A O 1
ATOM 612 N N . LEU A 1 82 ? 20.583 -22.688 -10.858 1.00 30.80 82 LEU A N 1
ATOM 613 C CA . LEU A 1 82 ? 21.768 -21.841 -10.590 1.00 30.80 82 LEU A CA 1
ATOM 614 C C . LEU A 1 82 ? 21.343 -20.391 -10.237 1.00 30.80 82 LEU A C 1
ATOM 616 O O . LEU A 1 82 ? 20.345 -19.933 -10.784 1.00 30.80 82 LEU A O 1
ATOM 620 N N . PRO A 1 83 ? 22.144 -19.589 -9.504 1.00 37.84 83 PRO A N 1
ATOM 621 C CA . PRO A 1 83 ? 22.991 -19.887 -8.359 1.00 37.84 83 PRO A CA 1
ATOM 622 C C . PRO A 1 83 ? 22.313 -19.473 -7.034 1.00 37.84 83 PRO A C 1
ATOM 624 O O . PRO A 1 83 ? 21.289 -18.802 -6.985 1.00 37.84 83 PRO A O 1
ATOM 627 N N . ASN A 1 84 ? 22.948 -19.898 -5.952 1.00 42.78 84 ASN A N 1
ATOM 628 C CA . ASN A 1 84 ? 22.624 -19.705 -4.545 1.00 42.78 84 ASN A CA 1
ATOM 629 C C . ASN A 1 84 ? 22.401 -18.219 -4.155 1.00 42.78 84 ASN A C 1
ATOM 631 O O . ASN A 1 84 ? 23.316 -17.551 -3.682 1.00 42.78 84 ASN A O 1
ATOM 635 N N . GLY A 1 85 ? 21.187 -17.702 -4.349 1.00 35.81 85 GLY A N 1
ATOM 636 C CA . GLY A 1 85 ? 20.682 -16.509 -3.671 1.00 35.81 85 GLY A CA 1
ATOM 637 C C . GLY A 1 85 ? 20.005 -16.953 -2.381 1.00 35.81 85 GLY A C 1
ATOM 638 O O . GLY A 1 85 ? 19.016 -17.676 -2.427 1.00 35.81 85 GLY A O 1
ATOM 639 N N . SER A 1 86 ? 20.595 -16.593 -1.245 1.00 36.12 86 SER A N 1
ATOM 640 C CA . SER A 1 86 ? 20.137 -16.880 0.117 1.00 36.12 86 SER A CA 1
ATOM 641 C C . SER A 1 86 ? 18.616 -16.997 0.256 1.00 36.12 86 SER A C 1
ATOM 643 O O . SER A 1 86 ? 17.885 -16.015 0.174 1.00 36.12 86 SER A O 1
ATOM 645 N N . ASN A 1 87 ? 18.175 -18.218 0.527 1.00 41.53 87 ASN A N 1
ATOM 646 C CA . ASN A 1 87 ? 16.848 -18.563 1.010 1.00 41.53 87 ASN A CA 1
ATOM 647 C C . ASN A 1 87 ? 16.548 -17.740 2.282 1.00 41.53 87 ASN A C 1
ATOM 649 O O . ASN A 1 87 ? 17.320 -17.860 3.241 1.00 41.53 87 ASN A O 1
ATOM 653 N N . PRO A 1 88 ? 15.496 -16.909 2.366 1.00 45.47 88 PRO A N 1
ATOM 654 C CA . PRO A 1 88 ? 15.238 -16.199 3.598 1.00 45.47 88 PRO A CA 1
ATOM 655 C C . PRO A 1 88 ? 14.430 -17.112 4.525 1.00 45.47 88 PRO A C 1
ATOM 657 O O . PRO A 1 88 ? 13.205 -17.102 4.563 1.00 45.47 88 PRO A O 1
ATOM 660 N N . THR A 1 89 ? 15.135 -17.849 5.378 1.00 48.94 89 THR A N 1
ATOM 661 C CA . THR A 1 89 ? 14.705 -18.038 6.771 1.00 48.94 89 THR A CA 1
ATOM 662 C C . THR A 1 89 ? 14.721 -16.667 7.468 1.00 48.94 89 THR A C 1
ATOM 664 O O . THR A 1 89 ? 15.549 -16.413 8.342 1.00 48.94 89 THR A O 1
ATOM 667 N N . THR A 1 90 ? 13.899 -15.718 7.007 1.00 62.53 90 THR A N 1
ATOM 668 C CA . THR A 1 90 ? 13.889 -14.341 7.512 1.00 62.53 90 THR A CA 1
ATOM 669 C C . THR A 1 90 ? 13.202 -14.310 8.860 1.00 62.53 90 THR A C 1
ATOM 671 O O . THR A 1 90 ? 11.985 -14.446 8.955 1.00 62.53 90 THR A O 1
ATOM 674 N N . SER A 1 91 ? 13.986 -14.086 9.908 1.00 86.62 91 SER A N 1
ATOM 675 C CA . SER A 1 91 ? 13.470 -13.515 11.147 1.00 86.62 91 SER A CA 1
ATOM 676 C C . SER A 1 91 ? 12.747 -12.203 10.823 1.00 86.62 91 SER A C 1
ATOM 678 O O . SER A 1 91 ? 13.219 -11.418 9.998 1.00 86.62 91 SER A O 1
ATOM 680 N N . TRP A 1 92 ? 11.611 -11.958 11.466 1.00 93.19 92 TRP A N 1
ATOM 681 C CA . TRP A 1 92 ? 10.816 -10.746 11.280 1.00 93.19 92 TRP A CA 1
ATOM 682 C C . TRP A 1 92 ? 11.029 -9.791 12.454 1.00 93.19 92 TRP A C 1
ATOM 684 O O . TRP A 1 92 ? 11.252 -10.216 13.589 1.00 93.19 92 TRP A O 1
ATOM 694 N N . LYS A 1 93 ? 10.979 -8.488 12.183 1.00 94.69 93 LYS A N 1
ATOM 695 C CA . LYS A 1 93 ? 10.937 -7.438 13.204 1.00 94.69 93 LYS A CA 1
ATOM 696 C C . LYS A 1 93 ? 9.576 -6.768 13.177 1.00 94.69 93 LYS A C 1
ATOM 698 O O . LYS A 1 93 ? 9.013 -6.564 12.111 1.00 94.69 93 LYS A O 1
ATOM 703 N N . THR A 1 94 ? 9.079 -6.382 14.344 1.00 94.88 94 THR A N 1
ATOM 704 C CA . THR A 1 94 ? 7.832 -5.627 14.468 1.00 94.88 94 THR A CA 1
ATOM 705 C C . THR A 1 94 ? 8.137 -4.135 14.557 1.00 94.88 94 THR A C 1
ATOM 707 O O . THR A 1 94 ? 8.861 -3.701 15.454 1.00 94.88 94 THR A O 1
ATOM 710 N N . ALA A 1 95 ? 7.559 -3.349 13.655 1.00 93.06 95 ALA A N 1
ATOM 711 C CA . ALA A 1 95 ? 7.502 -1.897 13.748 1.00 93.06 95 ALA A CA 1
ATOM 712 C C . ALA A 1 95 ? 6.148 -1.469 14.329 1.00 93.06 95 ALA A C 1
ATOM 714 O O . ALA A 1 95 ? 5.126 -2.124 14.119 1.00 93.06 95 ALA A O 1
ATOM 715 N N . LYS A 1 96 ? 6.142 -0.358 15.066 1.00 91.69 96 LYS A N 1
ATOM 716 C CA . LYS A 1 96 ? 4.923 0.306 15.540 1.00 91.69 96 LYS A CA 1
ATOM 717 C C . LYS A 1 96 ? 4.771 1.607 14.772 1.00 91.69 96 LYS A C 1
ATOM 719 O O . LYS A 1 96 ? 5.750 2.331 14.643 1.00 91.69 96 LYS A O 1
ATOM 724 N N . PHE A 1 97 ? 3.560 1.915 14.334 1.00 86.62 97 PHE A N 1
ATOM 725 C CA . PHE A 1 97 ? 3.269 3.149 13.616 1.00 86.62 97 PHE A CA 1
ATOM 726 C C . PHE A 1 97 ? 2.279 3.998 14.405 1.00 86.62 97 PHE A C 1
ATOM 728 O O . PHE A 1 97 ? 1.203 3.520 14.773 1.00 86.62 97 PHE A O 1
ATOM 735 N N . GLY A 1 98 ? 2.658 5.244 14.703 1.00 77.06 98 GLY A N 1
ATOM 736 C CA . GLY A 1 98 ? 1.796 6.240 15.354 1.00 77.06 98 GLY A CA 1
ATOM 737 C C . GLY A 1 98 ? 1.207 5.841 16.718 1.00 77.06 98 GLY A C 1
ATOM 738 O O . GLY A 1 98 ? 0.287 6.498 17.184 1.00 77.06 98 GLY A O 1
ATOM 739 N N . GLY A 1 99 ? 1.675 4.754 17.347 1.00 79.81 99 GLY A N 1
ATOM 740 C CA . GLY A 1 99 ? 1.030 4.162 18.533 1.00 79.81 99 GLY A CA 1
ATOM 741 C C . GLY A 1 99 ? -0.312 3.470 18.246 1.00 79.81 99 GLY A C 1
ATOM 742 O O . GLY A 1 99 ? -1.034 3.114 19.169 1.00 79.81 99 GLY A O 1
ATOM 743 N N . LEU A 1 100 ? -0.638 3.266 16.971 1.00 80.00 100 LEU A N 1
ATOM 744 C CA . LEU A 1 100 ? -1.962 2.896 16.479 1.00 80.00 100 LEU A CA 1
ATOM 745 C C . LEU A 1 100 ? -2.051 1.425 16.060 1.00 80.00 100 LEU A C 1
ATOM 747 O O . LEU A 1 100 ? -3.000 0.712 16.396 1.00 80.00 100 LEU A O 1
ATOM 751 N N . PHE A 1 101 ? -1.046 0.963 15.332 1.00 87.56 101 PHE A N 1
ATOM 752 C CA . PHE A 1 101 ? -0.944 -0.413 14.872 1.00 87.56 101 PHE A CA 1
ATOM 753 C C . PHE A 1 101 ? 0.524 -0.822 14.766 1.00 87.56 101 PHE A C 1
ATOM 755 O O . PHE A 1 101 ? 1.442 -0.001 14.873 1.00 87.56 101 PHE A O 1
ATOM 762 N N . SER A 1 102 ? 0.741 -2.113 14.572 1.00 92.50 102 SER A N 1
ATOM 763 C CA . SER A 1 102 ? 2.044 -2.690 14.269 1.00 92.50 102 SER A CA 1
ATOM 764 C C . SER A 1 102 ? 1.993 -3.504 12.990 1.00 92.50 102 SER A C 1
ATOM 766 O O . SER A 1 102 ? 0.944 -4.050 12.659 1.00 92.50 102 SER A O 1
ATOM 768 N N . TYR A 1 103 ? 3.138 -3.630 12.334 1.00 94.25 103 TYR A N 1
ATOM 769 C CA . TYR A 1 103 ? 3.359 -4.522 11.201 1.00 94.25 103 TYR A CA 1
ATOM 770 C C . TYR A 1 103 ? 4.751 -5.144 11.319 1.00 94.25 103 TYR A C 1
ATOM 772 O O . TYR A 1 103 ? 5.633 -4.632 12.016 1.00 94.25 103 TYR A O 1
ATOM 780 N N . GLU A 1 104 ? 4.942 -6.272 10.660 1.00 95.25 104 GLU A N 1
ATOM 781 C CA . GLU A 1 104 ? 6.213 -6.966 10.570 1.00 95.25 104 GLU A CA 1
ATOM 782 C C . GLU A 1 104 ? 6.941 -6.599 9.282 1.00 95.25 104 GLU A C 1
ATOM 784 O O . GLU A 1 104 ? 6.326 -6.315 8.258 1.00 95.25 104 GLU A O 1
ATOM 789 N N . TYR A 1 105 ? 8.267 -6.620 9.337 1.00 93.44 105 TYR A N 1
ATOM 790 C CA . TYR A 1 105 ? 9.140 -6.428 8.189 1.00 93.44 105 TYR A CA 1
ATOM 791 C C . TYR A 1 105 ? 10.387 -7.320 8.310 1.00 93.44 105 TYR A C 1
ATOM 793 O O . TYR A 1 105 ? 10.724 -7.771 9.414 1.00 93.44 105 TYR A O 1
ATOM 801 N N . PRO A 1 106 ? 11.076 -7.613 7.196 1.00 92.25 106 PRO A N 1
ATOM 802 C CA . PRO A 1 106 ? 12.193 -8.548 7.207 1.00 92.25 106 PRO A CA 1
ATOM 803 C C . PRO A 1 106 ? 13.362 -8.009 8.039 1.00 92.25 106 PRO A C 1
ATOM 805 O O . PRO A 1 106 ? 13.773 -6.853 7.901 1.00 92.25 106 PRO A O 1
ATOM 808 N N . MET A 1 107 ? 13.935 -8.842 8.908 1.00 91.19 107 MET A N 1
ATOM 809 C CA . MET A 1 107 ? 15.103 -8.452 9.695 1.00 91.19 107 MET A CA 1
ATOM 810 C C . MET A 1 107 ? 16.280 -8.091 8.781 1.00 91.19 107 MET A C 1
ATOM 812 O O . MET A 1 107 ? 16.597 -8.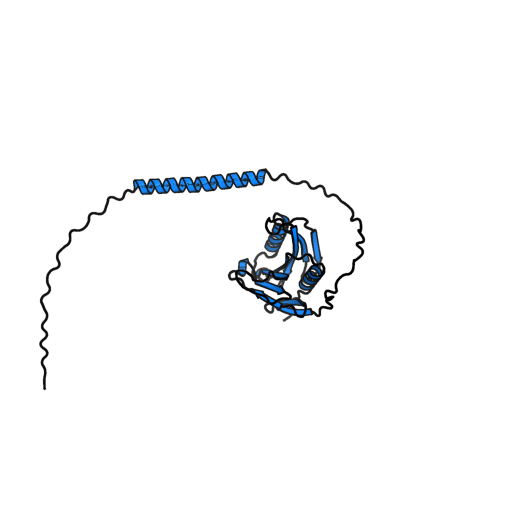809 7.838 1.00 91.19 107 MET A O 1
ATOM 816 N N . GLY A 1 108 ? 16.944 -6.974 9.087 1.00 89.19 108 GLY A N 1
ATOM 817 C CA . GLY A 1 108 ? 18.067 -6.454 8.300 1.00 89.19 108 GLY A CA 1
ATOM 818 C C . GLY A 1 108 ? 17.659 -5.479 7.194 1.00 89.19 108 GLY A C 1
ATOM 819 O O . GLY A 1 108 ? 18.534 -4.832 6.632 1.00 89.19 108 GLY A O 1
ATOM 820 N N . TRP A 1 109 ? 16.360 -5.328 6.922 1.00 92.62 109 TRP A N 1
ATOM 821 C CA . TRP A 1 109 ? 15.861 -4.311 6.001 1.00 92.62 109 TRP A CA 1
ATOM 822 C C . TRP A 1 109 ? 15.683 -2.967 6.703 1.00 92.62 109 TRP A C 1
ATOM 824 O O . TRP A 1 109 ? 15.484 -2.889 7.922 1.00 92.62 109 TRP A O 1
ATOM 834 N N . ASN A 1 110 ? 15.750 -1.909 5.906 1.00 91.19 110 ASN A N 1
ATOM 835 C CA . ASN A 1 110 ? 15.556 -0.538 6.334 1.00 91.19 110 ASN A CA 1
ATOM 836 C C . ASN A 1 110 ? 14.081 -0.173 6.198 1.00 91.19 110 ASN A C 1
ATOM 838 O O . ASN A 1 110 ? 13.422 -0.549 5.229 1.00 91.19 110 ASN A O 1
ATOM 842 N N . VAL A 1 111 ? 13.585 0.573 7.181 1.00 91.62 111 VAL A N 1
ATOM 843 C CA . VAL A 1 111 ? 12.214 1.078 7.223 1.00 91.62 111 VAL A CA 1
ATOM 844 C C . VAL A 1 111 ? 12.280 2.576 7.465 1.00 91.62 111 VAL A C 1
ATOM 846 O O . VAL A 1 111 ? 13.008 3.026 8.351 1.00 91.62 111 VAL A O 1
ATOM 849 N N . GLY A 1 112 ? 11.541 3.341 6.668 1.00 89.88 112 GLY A N 1
ATOM 850 C CA . GLY A 1 112 ? 11.499 4.795 6.745 1.00 89.88 112 GLY A CA 1
ATOM 851 C C . GLY A 1 112 ? 10.073 5.302 6.614 1.00 89.88 112 GLY A C 1
ATOM 852 O O . GLY A 1 112 ? 9.321 4.839 5.760 1.00 89.88 112 GLY A O 1
ATOM 853 N N . GLU A 1 113 ? 9.714 6.264 7.459 1.00 89.19 113 GLU A N 1
ATOM 854 C CA . GLU A 1 113 ? 8.425 6.950 7.409 1.00 89.19 113 GLU A CA 1
ATOM 855 C C . GLU A 1 113 ? 8.594 8.289 6.691 1.00 89.19 113 GLU A C 1
ATOM 857 O O . GLU A 1 113 ? 9.349 9.161 7.127 1.00 89.19 113 GLU A O 1
ATOM 862 N N . LEU A 1 114 ? 7.894 8.445 5.573 1.00 86.50 114 LEU A N 1
ATOM 863 C CA . LEU A 1 114 ? 7.951 9.620 4.718 1.00 86.50 114 LEU A CA 1
ATOM 864 C C . LEU A 1 114 ? 6.669 10.431 4.896 1.00 86.50 114 LEU A C 1
ATOM 866 O O . LEU A 1 114 ? 5.578 10.028 4.482 1.00 86.50 114 LEU A O 1
ATOM 870 N N . TRP A 1 115 ? 6.831 11.595 5.518 1.00 83.69 115 TRP A N 1
ATOM 871 C CA . TRP A 1 115 ? 5.767 12.559 5.758 1.00 83.69 115 TRP A CA 1
ATOM 872 C C . TRP A 1 115 ? 5.744 13.554 4.606 1.00 83.69 115 TRP A C 1
ATOM 874 O O . TRP A 1 115 ? 6.644 14.381 4.468 1.00 83.69 115 TRP A O 1
ATOM 884 N N . GLN A 1 116 ? 4.736 13.447 3.746 1.00 75.81 116 GLN A N 1
ATOM 885 C CA . GLN A 1 116 ? 4.571 14.388 2.645 1.00 75.81 116 GLN A CA 1
ATOM 886 C C . GLN A 1 116 ? 4.023 15.725 3.158 1.00 75.81 116 GLN A C 1
ATOM 888 O O . GLN A 1 116 ? 3.253 15.755 4.118 1.00 75.81 116 GLN A O 1
ATOM 893 N N . GLU A 1 117 ? 4.371 16.827 2.483 1.00 73.69 117 GLU A N 1
ATOM 894 C CA . GLU A 1 117 ? 3.886 18.172 2.837 1.00 73.69 117 GLU A CA 1
ATOM 895 C C . GLU A 1 117 ? 2.348 18.242 2.872 1.00 73.69 117 GLU A C 1
ATOM 897 O O . GLU A 1 117 ? 1.782 18.916 3.730 1.00 73.69 117 GLU A O 1
ATOM 902 N N . ASN A 1 118 ? 1.670 17.481 2.001 1.00 74.06 118 ASN A N 1
ATOM 903 C CA . ASN A 1 118 ? 0.215 17.321 1.994 1.00 74.06 118 ASN A CA 1
ATOM 904 C C . ASN A 1 118 ? -0.215 15.895 2.393 1.00 74.06 118 ASN A C 1
ATOM 906 O O . ASN A 1 118 ? -0.757 15.128 1.592 1.00 74.06 118 ASN A O 1
ATOM 910 N N . TYR A 1 119 ? 0.043 15.520 3.648 1.00 69.56 119 TYR A N 1
ATOM 911 C CA . TYR A 1 119 ? -0.301 14.193 4.181 1.00 69.56 119 TYR A CA 1
ATOM 912 C C . TYR A 1 119 ? -1.814 13.917 4.227 1.00 69.56 119 TYR A C 1
ATOM 914 O O . TYR A 1 119 ? -2.214 12.755 4.265 1.00 69.56 119 TYR A O 1
ATOM 922 N N . ALA A 1 120 ? -2.660 14.953 4.213 1.00 63.88 120 ALA A N 1
ATOM 923 C CA . ALA A 1 120 ? -4.113 14.788 4.184 1.00 63.88 120 ALA A CA 1
ATOM 924 C C . ALA A 1 120 ? -4.595 14.183 2.853 1.00 63.88 120 ALA A C 1
ATOM 926 O O . ALA A 1 120 ? -5.524 13.379 2.841 1.00 63.88 120 ALA A O 1
ATOM 927 N N . GLU A 1 121 ? -3.942 14.533 1.742 1.00 68.25 121 GLU A N 1
ATOM 928 C CA . GLU A 1 121 ? -4.299 14.041 0.406 1.00 68.25 121 GLU A CA 1
ATOM 929 C C . GLU A 1 121 ? -3.488 12.810 -0.011 1.00 68.25 121 GLU A C 1
ATOM 931 O O . GLU A 1 121 ? -4.034 11.872 -0.601 1.00 68.25 121 GLU A O 1
ATOM 936 N N . ASN A 1 122 ? -2.193 12.794 0.316 1.00 72.25 122 ASN A N 1
ATOM 937 C CA . ASN A 1 122 ? -1.265 11.776 -0.178 1.00 72.25 122 ASN A CA 1
ATOM 938 C C . ASN A 1 122 ? -0.938 10.687 0.847 1.00 72.25 122 ASN A C 1
ATOM 940 O O . ASN A 1 122 ? -0.391 9.648 0.480 1.00 72.25 122 ASN A O 1
ATOM 944 N N . GLY A 1 123 ? -1.294 10.902 2.112 1.00 83.44 123 GLY A N 1
ATOM 945 C CA . GLY A 1 123 ? -1.001 9.979 3.196 1.00 83.44 123 GLY A CA 1
ATOM 946 C C . GLY A 1 123 ? 0.451 9.994 3.656 1.00 83.44 123 GLY A C 1
ATOM 947 O O . GLY A 1 123 ? 1.302 10.735 3.158 1.00 83.44 123 GLY A O 1
ATOM 948 N N . ILE A 1 124 ? 0.715 9.147 4.644 1.00 85.12 124 ILE A N 1
ATOM 949 C CA . ILE A 1 124 ? 2.063 8.846 5.129 1.00 85.12 124 ILE A CA 1
ATOM 950 C C . ILE A 1 124 ? 2.534 7.591 4.401 1.00 85.12 124 ILE A C 1
ATOM 952 O O . ILE A 1 124 ? 1.780 6.620 4.310 1.00 85.12 124 ILE A O 1
ATOM 956 N N . VAL A 1 125 ? 3.760 7.612 3.879 1.00 89.50 125 VAL A N 1
ATOM 957 C CA . VAL A 1 125 ? 4.338 6.465 3.170 1.00 89.50 125 VAL A CA 1
ATOM 958 C C . VAL A 1 125 ? 5.363 5.784 4.062 1.00 89.50 125 VAL A C 1
ATOM 960 O O . VAL A 1 125 ? 6.318 6.411 4.512 1.00 89.50 125 VAL A O 1
ATOM 963 N N . ILE A 1 126 ? 5.185 4.490 4.294 1.00 90.81 126 ILE A N 1
ATOM 964 C CA . ILE A 1 126 ? 6.212 3.628 4.872 1.00 90.81 126 ILE A CA 1
ATOM 965 C C . ILE A 1 126 ? 6.959 2.979 3.711 1.00 90.81 126 ILE A C 1
ATOM 967 O O . ILE A 1 126 ? 6.378 2.205 2.950 1.00 90.81 126 ILE A O 1
ATOM 971 N N . ALA A 1 127 ? 8.242 3.299 3.589 1.00 91.31 127 ALA A N 1
ATOM 972 C CA . ALA A 1 127 ? 9.155 2.697 2.630 1.00 91.31 127 ALA A CA 1
ATOM 973 C C . ALA A 1 127 ? 9.941 1.569 3.307 1.00 91.31 127 ALA A C 1
ATOM 975 O O . ALA A 1 127 ? 10.475 1.758 4.403 1.00 91.31 127 ALA A O 1
ATOM 976 N N . ILE A 1 128 ? 10.020 0.406 2.658 1.00 91.00 128 ILE A N 1
ATOM 977 C CA . ILE A 1 128 ? 10.755 -0.763 3.156 1.00 91.00 128 ILE A CA 1
ATOM 978 C C . ILE A 1 128 ? 11.689 -1.267 2.051 1.00 91.00 128 ILE A C 1
ATOM 980 O O . ILE A 1 128 ? 11.233 -1.619 0.960 1.00 91.00 128 ILE A O 1
ATOM 984 N N . ASP A 1 129 ? 12.995 -1.311 2.327 1.00 89.88 129 ASP A N 1
ATOM 985 C CA . ASP A 1 129 ? 14.010 -1.699 1.337 1.00 89.88 129 ASP A CA 1
ATOM 986 C C . ASP A 1 129 ? 15.212 -2.424 1.974 1.00 89.88 129 ASP A C 1
ATOM 988 O O . ASP A 1 129 ? 15.603 -2.092 3.100 1.00 89.88 129 ASP A O 1
ATOM 992 N N . PRO A 1 130 ? 15.840 -3.402 1.289 1.00 88.69 130 PRO A N 1
ATOM 993 C CA . PRO A 1 130 ? 17.091 -3.990 1.767 1.00 88.69 130 PRO A CA 1
ATOM 994 C C . PRO A 1 130 ? 18.248 -2.978 1.794 1.00 88.69 130 PRO A C 1
ATOM 996 O O . PRO A 1 130 ? 19.175 -3.130 2.588 1.00 88.69 130 PRO A O 1
ATOM 999 N N . ASN A 1 131 ? 18.201 -1.935 0.962 1.00 87.31 131 ASN A N 1
ATOM 1000 C CA . ASN A 1 131 ? 19.204 -0.876 0.910 1.00 87.31 131 ASN A CA 1
ATOM 1001 C C . ASN A 1 131 ? 18.779 0.331 1.762 1.00 87.31 131 ASN A C 1
ATOM 1003 O O . ASN A 1 131 ? 17.598 0.475 2.092 1.00 87.31 131 ASN A O 1
ATOM 1007 N N . PRO A 1 132 ? 19.714 1.224 2.133 1.00 86.69 132 PRO A N 1
ATOM 1008 C CA . PRO A 1 132 ? 19.366 2.466 2.809 1.00 86.69 132 PRO A CA 1
ATOM 1009 C C . PRO A 1 132 ? 18.348 3.286 2.011 1.00 86.69 132 PRO A C 1
ATOM 1011 O O . PRO A 1 132 ? 18.498 3.493 0.805 1.00 86.69 132 PRO A O 1
ATOM 1014 N N . ILE A 1 133 ? 17.329 3.790 2.703 1.00 84.00 133 ILE A N 1
ATOM 1015 C CA . ILE A 1 133 ? 16.295 4.629 2.097 1.00 84.00 133 ILE A CA 1
ATOM 1016 C C . ILE A 1 133 ? 16.874 6.029 1.876 1.00 84.00 133 ILE A C 1
ATOM 1018 O O . ILE A 1 133 ? 17.321 6.683 2.815 1.00 84.00 133 ILE A O 1
ATOM 1022 N N . SER A 1 134 ? 16.860 6.493 0.629 1.00 75.94 134 SER A N 1
ATOM 1023 C CA . SER A 1 134 ? 17.248 7.854 0.243 1.00 75.94 134 SER A CA 1
ATOM 1024 C C . SER A 1 134 ? 16.004 8.681 -0.094 1.00 75.94 134 SER A C 1
ATOM 1026 O O . SER A 1 134 ? 15.127 8.247 -0.824 1.00 75.94 134 SER A O 1
ATOM 1028 N N . THR A 1 135 ? 15.908 9.903 0.415 1.00 71.12 135 THR A N 1
ATOM 1029 C CA . THR A 1 135 ? 14.798 10.826 0.104 1.00 71.12 135 THR A CA 1
ATOM 1030 C C . THR A 1 135 ? 15.194 11.874 -0.938 1.00 71.12 135 THR A C 1
ATOM 1032 O O . THR A 1 135 ? 14.540 12.905 -1.081 1.00 71.12 135 THR A O 1
ATOM 1035 N N . ALA A 1 136 ? 16.290 11.642 -1.668 1.00 69.69 136 ALA A N 1
ATOM 1036 C CA . ALA A 1 136 ? 16.841 12.620 -2.597 1.00 69.69 136 ALA A CA 1
ATOM 1037 C C . ALA A 1 136 ? 15.880 12.914 -3.780 1.00 69.69 136 ALA A C 1
ATOM 1039 O O . ALA A 1 136 ? 15.394 11.972 -4.412 1.00 69.69 136 ALA A O 1
ATOM 1040 N N . PRO A 1 137 ? 15.690 14.190 -4.186 1.00 54.44 137 PRO A N 1
ATOM 1041 C CA . PRO A 1 137 ? 14.692 14.610 -5.188 1.00 54.44 137 PRO A CA 1
ATOM 1042 C C . PRO A 1 137 ? 14.816 14.010 -6.600 1.00 54.44 137 PRO A C 1
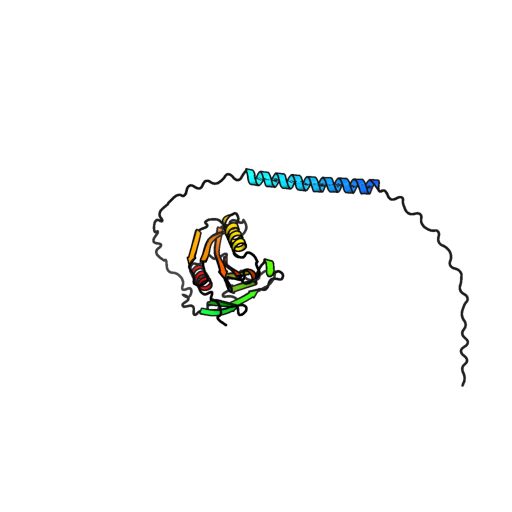ATOM 1044 O O . PRO A 1 137 ? 13.934 14.210 -7.429 1.00 54.44 137 PRO A O 1
ATOM 1047 N N . ARG A 1 138 ? 15.931 13.342 -6.926 1.00 47.78 138 ARG A N 1
ATOM 1048 C CA . ARG A 1 138 ? 16.214 12.783 -8.265 1.00 47.78 138 ARG A CA 1
ATOM 1049 C C . ARG A 1 138 ? 16.740 11.345 -8.246 1.00 47.78 138 ARG A C 1
ATOM 1051 O O . ARG A 1 138 ? 17.263 10.875 -9.249 1.00 47.78 138 ARG A O 1
ATOM 1058 N N . GLY A 1 139 ? 16.635 10.661 -7.111 1.00 47.84 139 GLY A N 1
ATOM 1059 C CA . GLY A 1 139 ? 17.193 9.317 -6.963 1.00 47.84 139 GLY A CA 1
ATOM 1060 C C . GLY A 1 139 ? 16.909 8.666 -5.617 1.00 47.84 139 GLY A C 1
ATOM 1061 O O . GLY A 1 139 ? 17.697 7.830 -5.180 1.00 47.84 139 GLY A O 1
ATOM 1062 N N . GLY A 1 140 ? 15.833 9.063 -4.930 1.00 42.66 140 GLY A N 1
ATOM 1063 C CA . GLY A 1 140 ? 15.321 8.250 -3.831 1.00 42.66 140 GLY A CA 1
ATOM 1064 C C . GLY A 1 140 ? 15.008 6.844 -4.351 1.00 42.66 140 GLY A C 1
ATOM 1065 O O . GLY A 1 140 ? 14.608 6.718 -5.513 1.00 42.66 140 GLY A O 1
ATOM 1066 N N . PRO A 1 141 ? 15.262 5.778 -3.577 1.00 50.44 141 PRO A N 1
ATOM 1067 C CA . PRO A 1 141 ? 15.038 4.443 -4.064 1.00 50.44 141 PRO A CA 1
ATOM 1068 C C . PRO A 1 141 ? 13.544 4.313 -4.325 1.00 50.44 141 PRO A C 1
ATOM 1070 O O . PRO A 1 141 ? 12.720 4.740 -3.516 1.00 50.44 141 PRO A O 1
ATOM 1073 N N . LEU A 1 142 ? 13.212 3.695 -5.453 1.00 62.94 142 LEU A N 1
ATOM 1074 C CA . LEU A 1 142 ? 11.966 2.956 -5.559 1.00 62.94 142 LEU A CA 1
ATOM 1075 C C . LEU A 1 142 ? 12.018 1.939 -4.422 1.00 62.94 142 LEU A C 1
ATOM 1077 O O . LEU A 1 142 ? 12.774 0.967 -4.506 1.00 62.94 142 LEU A O 1
ATOM 1081 N N . ALA A 1 143 ? 11.336 2.235 -3.317 1.00 74.69 143 ALA A N 1
ATOM 1082 C CA . ALA A 1 143 ? 11.304 1.318 -2.199 1.00 74.69 143 ALA A CA 1
ATOM 1083 C C . ALA A 1 143 ? 10.730 -0.001 -2.708 1.00 74.69 143 ALA A C 1
ATOM 1085 O O . ALA A 1 143 ? 9.803 -0.026 -3.519 1.00 74.69 143 ALA A O 1
ATOM 1086 N N . THR A 1 144 ? 11.304 -1.108 -2.253 1.00 84.56 144 THR A N 1
ATOM 1087 C CA . THR A 1 144 ? 10.806 -2.423 -2.653 1.00 84.56 144 THR A CA 1
ATOM 1088 C C . THR A 1 144 ? 9.346 -2.603 -2.237 1.00 84.56 144 THR A C 1
ATOM 1090 O O . THR A 1 144 ? 8.556 -3.119 -3.024 1.00 84.56 144 THR A O 1
ATOM 1093 N N . PHE A 1 145 ? 8.981 -2.131 -1.042 1.00 90.38 145 PHE A N 1
ATOM 1094 C CA . PHE A 1 145 ? 7.587 -2.027 -0.622 1.00 90.38 145 PHE A CA 1
ATOM 1095 C C . PHE A 1 145 ? 7.248 -0.597 -0.210 1.00 90.38 145 PHE A C 1
ATOM 1097 O O . PHE A 1 145 ? 7.998 0.037 0.538 1.00 90.38 145 PHE A O 1
ATOM 1104 N N . GLU A 1 146 ? 6.081 -0.134 -0.645 1.00 91.62 146 GLU A N 1
ATOM 1105 C CA . GLU A 1 146 ? 5.486 1.131 -0.223 1.00 91.62 146 GLU A CA 1
ATOM 1106 C C . GLU A 1 146 ? 4.139 0.872 0.443 1.00 91.62 146 GLU A C 1
ATOM 1108 O O . GLU A 1 146 ? 3.271 0.216 -0.132 1.00 91.62 146 GLU A O 1
ATOM 1113 N N . ILE A 1 147 ? 3.938 1.408 1.645 1.00 92.25 147 ILE A N 1
ATOM 1114 C CA . ILE A 1 147 ? 2.655 1.347 2.346 1.00 92.25 147 ILE A CA 1
ATOM 1115 C C . ILE A 1 147 ? 2.155 2.770 2.552 1.00 92.25 147 ILE A C 1
ATOM 1117 O O . ILE A 1 147 ? 2.703 3.515 3.358 1.00 92.25 147 ILE A O 1
ATOM 1121 N N . THR A 1 148 ? 1.115 3.152 1.819 1.00 91.75 148 THR A N 1
ATOM 1122 C CA . THR A 1 148 ? 0.446 4.447 1.971 1.00 91.75 148 THR A CA 1
ATOM 1123 C C . THR A 1 148 ? -0.685 4.343 2.982 1.00 91.75 148 THR A C 1
ATOM 1125 O O . THR A 1 148 ? -1.528 3.450 2.881 1.00 91.75 148 THR A O 1
ATOM 1128 N N . ILE A 1 149 ? -0.726 5.285 3.922 1.00 89.88 149 ILE A N 1
ATOM 1129 C CA . ILE A 1 149 ? -1.731 5.364 4.983 1.00 89.88 149 ILE A CA 1
ATOM 1130 C C . ILE A 1 149 ? -2.485 6.689 4.856 1.00 89.88 149 ILE A C 1
ATOM 1132 O O . ILE A 1 149 ? -1.901 7.758 5.045 1.00 89.88 149 ILE A O 1
ATOM 1136 N N . LEU A 1 150 ? -3.782 6.619 4.555 1.00 89.12 150 LEU A N 1
ATOM 1137 C CA . LEU A 1 150 ? -4.674 7.779 4.457 1.00 89.12 150 LEU A CA 1
ATOM 1138 C C . LEU A 1 150 ? -5.561 7.853 5.703 1.00 89.12 150 LEU A C 1
ATOM 1140 O O . LEU A 1 150 ? -6.346 6.939 5.954 1.00 89.12 150 LEU A O 1
ATOM 1144 N N . ASN A 1 151 ? -5.478 8.959 6.445 1.00 84.50 151 ASN A N 1
ATOM 1145 C CA . ASN A 1 151 ? -6.168 9.160 7.725 1.00 84.50 151 ASN A CA 1
ATOM 1146 C C . ASN A 1 151 ? -7.170 10.322 7.658 1.00 84.50 151 ASN A C 1
ATOM 1148 O O . ASN A 1 151 ? -7.072 11.174 6.779 1.00 84.50 151 ASN A O 1
ATOM 1152 N N . GLY A 1 152 ? -8.102 10.390 8.616 1.00 80.56 152 GLY A N 1
ATOM 1153 C CA . GLY A 1 152 ? -8.980 11.555 8.794 1.00 80.56 152 GLY A CA 1
ATOM 1154 C C . GLY A 1 152 ? -10.111 11.667 7.769 1.00 80.56 152 GLY A C 1
ATOM 1155 O O . GLY A 1 152 ? -10.733 12.721 7.635 1.00 80.56 152 GLY A O 1
ATOM 1156 N N . ASN A 1 153 ? -10.375 10.597 7.020 1.00 81.94 153 ASN A N 1
ATOM 1157 C CA . ASN A 1 153 ? -11.345 10.610 5.937 1.00 81.94 153 ASN A CA 1
ATOM 1158 C C . ASN A 1 153 ? -12.760 10.360 6.457 1.00 81.94 153 ASN A C 1
ATOM 1160 O O . ASN A 1 153 ? -13.001 9.399 7.175 1.00 81.94 153 ASN A O 1
ATOM 1164 N N . LYS A 1 154 ? -13.726 11.187 6.039 1.00 82.69 154 LYS A N 1
ATOM 1165 C CA . LYS A 1 154 ? -15.133 11.025 6.450 1.00 82.69 154 LYS A CA 1
ATOM 1166 C C . LYS A 1 154 ? -15.792 9.772 5.861 1.00 82.69 154 LYS A C 1
ATOM 1168 O O . LYS A 1 154 ? -16.620 9.166 6.528 1.00 82.69 154 LYS A O 1
ATOM 1173 N N . ASN A 1 155 ? -15.401 9.387 4.641 1.00 86.12 155 ASN A N 1
ATOM 1174 C CA . ASN A 1 155 ? -15.959 8.251 3.896 1.00 86.12 155 ASN A CA 1
ATOM 1175 C C . ASN A 1 155 ? -14.833 7.302 3.428 1.00 86.12 155 ASN A C 1
ATOM 1177 O O . ASN A 1 155 ? -14.514 7.261 2.237 1.00 86.12 155 ASN A O 1
ATOM 1181 N N . PRO A 1 156 ? -14.179 6.561 4.337 1.00 86.06 156 PRO A N 1
ATOM 1182 C CA . PRO A 1 156 ? -13.014 5.735 4.013 1.00 86.06 156 PRO A CA 1
ATOM 1183 C C . PRO A 1 156 ? -13.323 4.639 2.980 1.00 86.06 156 PRO A C 1
ATOM 1185 O O . PRO A 1 156 ? -12.534 4.421 2.062 1.00 86.06 156 PRO A O 1
ATOM 1188 N N . ASP A 1 157 ? -14.498 4.011 3.067 1.00 87.38 157 ASP A N 1
ATOM 1189 C CA . ASP A 1 157 ? -14.921 2.957 2.137 1.00 87.38 157 ASP A CA 1
ATOM 1190 C C . ASP A 1 157 ? -15.146 3.481 0.710 1.00 87.38 157 ASP A C 1
ATOM 1192 O O . ASP A 1 157 ? -14.789 2.816 -0.262 1.00 87.38 157 ASP A O 1
ATOM 1196 N N . GLU A 1 158 ? -15.688 4.695 0.562 1.00 88.38 158 GLU A N 1
ATOM 1197 C CA . GLU A 1 158 ? -15.886 5.336 -0.746 1.00 88.38 158 GLU A CA 1
ATOM 1198 C C . GLU A 1 158 ? -14.538 5.645 -1.412 1.00 88.38 158 GLU A C 1
ATOM 1200 O O . GLU A 1 158 ? -14.335 5.389 -2.602 1.00 88.38 158 GLU A O 1
ATOM 1205 N N . ILE A 1 159 ? -13.580 6.148 -0.630 1.00 88.44 159 ILE A N 1
ATOM 1206 C CA . ILE A 1 159 ? -12.228 6.437 -1.114 1.00 88.44 159 ILE A CA 1
ATOM 1207 C C . ILE A 1 159 ? -11.501 5.140 -1.478 1.00 88.44 159 ILE A C 1
ATOM 1209 O O . ILE A 1 159 ? -10.858 5.084 -2.528 1.00 88.44 159 ILE A O 1
ATOM 1213 N N . LEU A 1 160 ? -11.627 4.092 -0.659 1.00 90.31 160 LEU A N 1
ATOM 1214 C CA . LEU A 1 160 ? -11.085 2.767 -0.953 1.00 90.31 160 LEU A CA 1
ATOM 1215 C C . LEU A 1 160 ? -11.656 2.225 -2.272 1.00 90.31 160 LEU A C 1
ATOM 1217 O O . LEU A 1 160 ? -10.892 1.835 -3.157 1.00 90.31 160 LEU A O 1
ATOM 1221 N N . ALA A 1 161 ? -12.980 2.268 -2.442 1.00 90.44 161 ALA A N 1
ATOM 1222 C CA . ALA A 1 161 ? -13.647 1.839 -3.669 1.00 90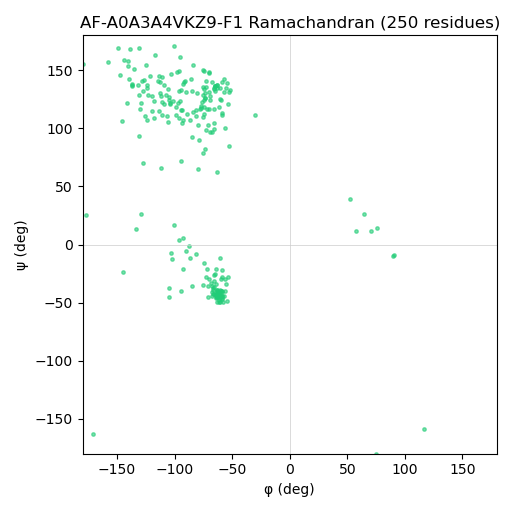.44 161 ALA A CA 1
ATOM 1223 C C . ALA A 1 161 ? -13.163 2.636 -4.891 1.00 90.44 161 ALA A C 1
ATOM 1225 O O . ALA A 1 161 ? -12.893 2.054 -5.942 1.00 90.44 161 ALA A O 1
ATOM 1226 N N . LYS A 1 162 ? -12.966 3.953 -4.749 1.00 89.38 162 LYS A N 1
ATOM 1227 C CA . LYS A 1 162 ? -12.400 4.802 -5.806 1.00 89.38 162 LYS A CA 1
ATOM 1228 C C . LYS A 1 162 ? -10.957 4.417 -6.151 1.00 89.38 162 LYS A C 1
ATOM 1230 O O . LYS A 1 162 ? -10.621 4.336 -7.330 1.00 89.38 162 LYS A O 1
ATOM 1235 N N . LYS A 1 163 ? -10.101 4.153 -5.155 1.00 88.19 163 LYS A N 1
ATOM 1236 C CA . LYS A 1 163 ? -8.708 3.710 -5.374 1.00 88.19 163 LYS A CA 1
ATOM 1237 C C . LYS A 1 163 ? -8.659 2.370 -6.112 1.00 88.19 163 LYS A C 1
ATOM 1239 O O . LYS A 1 163 ? -7.915 2.250 -7.082 1.00 88.19 163 LYS A O 1
ATOM 1244 N N . ILE A 1 164 ? -9.505 1.421 -5.714 1.00 89.38 164 ILE A N 1
ATOM 1245 C CA . ILE A 1 164 ? -9.672 0.126 -6.387 1.00 89.38 164 ILE A CA 1
ATOM 1246 C C . ILE A 1 164 ? -10.161 0.316 -7.830 1.00 89.38 164 ILE A C 1
ATOM 1248 O O . ILE A 1 164 ? -9.587 -0.235 -8.765 1.00 89.38 164 ILE A O 1
ATOM 1252 N N . SER A 1 165 ? -11.191 1.140 -8.036 1.00 86.88 165 SER A N 1
ATOM 1253 C CA . SER A 1 165 ? -11.738 1.414 -9.368 1.00 86.88 165 SER A CA 1
ATOM 1254 C C . SER A 1 165 ? -10.687 2.010 -10.307 1.00 86.88 165 SER A C 1
ATOM 1256 O O . SER A 1 165 ? -10.610 1.618 -11.468 1.00 86.88 165 SER A O 1
ATOM 1258 N N . ASN A 1 166 ? -9.838 2.910 -9.806 1.00 82.31 166 ASN A N 1
ATOM 1259 C CA . ASN A 1 166 ? -8.755 3.506 -10.589 1.00 82.31 166 ASN A CA 1
ATOM 1260 C C . ASN A 1 166 ? -7.683 2.480 -10.995 1.00 82.31 166 ASN A C 1
ATOM 1262 O O . ASN A 1 166 ? -7.090 2.615 -12.066 1.00 82.31 166 ASN A O 1
ATOM 1266 N N . PHE A 1 167 ? -7.443 1.449 -10.176 1.00 78.38 167 PHE A N 1
ATOM 1267 C CA . PHE A 1 167 ? -6.565 0.336 -10.548 1.00 78.38 167 PHE A CA 1
ATOM 1268 C C . PHE A 1 167 ? -7.138 -0.454 -11.739 1.00 78.38 167 PHE A C 1
ATOM 1270 O O . PHE A 1 167 ? -6.404 -0.896 -12.614 1.00 78.38 167 PHE A O 1
ATOM 1277 N N . ASN A 1 168 ? -8.461 -0.563 -11.842 1.00 70.06 168 ASN A N 1
ATOM 1278 C CA . ASN A 1 168 ? -9.108 -1.391 -12.860 1.00 70.06 168 ASN A CA 1
ATOM 1279 C C . ASN A 1 168 ? -9.341 -0.707 -14.220 1.00 70.06 168 ASN A C 1
ATOM 1281 O O . ASN A 1 168 ? -9.715 -1.394 -15.166 1.00 70.06 168 ASN A O 1
ATOM 1285 N N . GLN A 1 169 ? -9.178 0.618 -14.344 1.00 66.31 169 GLN A N 1
ATOM 1286 C CA . GLN A 1 169 ? -9.752 1.351 -15.487 1.00 66.31 169 GLN A CA 1
ATOM 1287 C C . GLN A 1 169 ? -8.775 1.793 -16.584 1.00 66.31 169 GLN A C 1
ATOM 1289 O O . GLN A 1 169 ? -9.158 1.759 -17.750 1.00 66.31 169 GLN A O 1
ATOM 1294 N N . THR A 1 170 ? -7.548 2.225 -16.272 1.00 66.44 170 THR A N 1
ATOM 1295 C CA . THR A 1 170 ? -6.681 2.831 -17.315 1.00 66.44 170 THR A CA 1
ATOM 1296 C C . THR A 1 170 ? -5.195 2.545 -17.182 1.00 66.44 170 THR A C 1
ATOM 1298 O O . THR A 1 170 ? -4.464 2.635 -18.164 1.00 66.44 170 THR A O 1
ATOM 1301 N N . ASN A 1 171 ? -4.727 2.222 -15.978 1.00 78.44 171 ASN A N 1
ATOM 1302 C CA . ASN A 1 171 ? -3.295 2.229 -15.686 1.00 78.44 171 ASN A CA 1
ATOM 1303 C C . ASN A 1 171 ? -2.680 0.831 -15.656 1.00 78.44 171 ASN A C 1
ATOM 1305 O O . ASN A 1 171 ? -1.456 0.728 -15.580 1.00 78.44 171 ASN A O 1
ATOM 1309 N N . TYR A 1 172 ? -3.498 -0.224 -15.734 1.00 84.31 172 TYR A N 1
ATOM 1310 C CA . TYR A 1 172 ? -3.050 -1.601 -15.574 1.00 84.31 172 TYR A CA 1
ATOM 1311 C C . TYR A 1 172 ? -3.734 -2.561 -16.559 1.00 84.31 172 TYR A C 1
ATOM 1313 O O . TYR A 1 172 ? -4.838 -2.317 -17.040 1.00 84.31 172 TYR A O 1
ATOM 1321 N N . THR A 1 173 ? -3.046 -3.656 -16.863 1.00 86.94 173 THR A N 1
ATOM 1322 C CA . THR A 1 173 ? -3.459 -4.768 -17.733 1.00 86.94 173 THR A CA 1
ATOM 1323 C C . THR A 1 173 ? -3.214 -6.096 -17.014 1.00 86.94 173 THR A C 1
ATOM 1325 O O . THR A 1 173 ? -2.565 -6.112 -15.968 1.00 86.94 173 THR A O 1
ATOM 1328 N N . ASP A 1 174 ? -3.737 -7.205 -17.548 1.00 86.94 174 ASP A N 1
ATOM 1329 C CA . ASP A 1 174 ? -3.577 -8.557 -16.982 1.00 86.94 174 ASP A CA 1
ATOM 1330 C C . ASP A 1 174 ? -3.974 -8.652 -15.497 1.00 86.94 174 ASP A C 1
ATOM 1332 O O . ASP A 1 174 ? -3.301 -9.297 -14.692 1.00 86.94 174 ASP A O 1
ATOM 1336 N N . ILE A 1 175 ? -5.054 -7.960 -15.123 1.00 88.69 175 ILE A N 1
ATOM 1337 C CA . ILE A 1 175 ? -5.442 -7.810 -13.722 1.00 88.69 175 ILE A CA 1
ATOM 1338 C C . ILE A 1 175 ? -6.044 -9.114 -13.192 1.00 88.69 175 ILE A C 1
ATOM 1340 O O . ILE A 1 175 ? -7.049 -9.608 -13.704 1.00 88.69 175 ILE A O 1
ATOM 1344 N N . THR A 1 176 ? -5.478 -9.625 -12.104 1.00 90.88 176 THR A N 1
ATOM 1345 C CA . THR A 1 176 ? -6.087 -10.654 -11.256 1.00 90.88 176 THR A CA 1
ATOM 1346 C C . THR A 1 176 ? -6.424 -10.055 -9.901 1.00 90.88 176 THR A C 1
ATOM 1348 O O . THR A 1 176 ? -5.617 -9.306 -9.349 1.00 90.88 176 THR A O 1
ATOM 1351 N N . GLN A 1 177 ? -7.582 -10.416 -9.352 1.00 92.69 177 GLN A N 1
ATOM 1352 C CA . GLN A 1 177 ? -8.039 -9.941 -8.049 1.00 92.69 177 GLN A CA 1
ATOM 1353 C C . GLN A 1 177 ? -8.411 -11.108 -7.131 1.00 92.69 177 GLN A C 1
ATOM 1355 O O . GLN A 1 177 ? -9.035 -12.076 -7.569 1.00 92.69 177 GLN A O 1
ATOM 1360 N N . GLU A 1 178 ? -8.083 -10.987 -5.849 1.00 94.00 178 GLU A N 1
ATOM 1361 C CA . GLU A 1 178 ? -8.588 -11.854 -4.787 1.00 94.00 178 GLU A CA 1
ATOM 1362 C C . GLU A 1 178 ? -9.008 -11.020 -3.569 1.00 94.00 178 GLU A C 1
ATOM 1364 O O . GLU A 1 178 ? -8.490 -9.933 -3.320 1.00 94.00 178 GLU A O 1
ATOM 1369 N N . THR A 1 179 ? -9.980 -11.515 -2.801 1.00 94.12 179 THR A N 1
ATOM 1370 C CA . THR A 1 179 ? -10.341 -10.931 -1.502 1.00 94.12 179 THR A CA 1
ATOM 1371 C C . THR A 1 179 ? -9.900 -11.884 -0.406 1.00 94.12 179 THR A C 1
ATOM 1373 O O . THR A 1 179 ? -10.344 -13.031 -0.366 1.00 94.12 179 THR A O 1
ATOM 1376 N N . ILE A 1 180 ? -9.041 -11.404 0.486 1.00 93.75 180 ILE A N 1
ATOM 1377 C CA . ILE A 1 180 ? -8.466 -12.177 1.582 1.00 93.75 180 ILE A CA 1
ATOM 1378 C C . ILE A 1 180 ? -9.178 -11.769 2.880 1.00 93.75 180 ILE A C 1
ATOM 1380 O O . ILE A 1 180 ? -9.163 -10.585 3.234 1.00 93.75 180 ILE A O 1
ATOM 1384 N N . PRO A 1 181 ? -9.818 -12.703 3.603 1.00 89.56 181 PRO A N 1
ATOM 1385 C CA . PRO A 1 181 ? -10.287 -12.441 4.956 1.00 89.56 181 PRO A CA 1
ATOM 1386 C C . PRO A 1 181 ? -9.094 -12.408 5.923 1.00 89.56 181 PRO A C 1
ATOM 1388 O O . PRO A 1 181 ? -8.273 -13.324 5.924 1.00 89.56 181 PRO A O 1
ATOM 1391 N N . ALA A 1 182 ? -9.007 -11.368 6.747 1.00 87.56 182 ALA A N 1
ATOM 1392 C CA . ALA A 1 182 ? -7.980 -11.211 7.772 1.00 87.56 182 ALA A CA 1
ATOM 1393 C C . ALA A 1 182 ? -8.584 -10.661 9.074 1.00 87.56 182 ALA A C 1
ATOM 1395 O O . ALA A 1 182 ? -9.711 -10.160 9.085 1.00 87.56 182 ALA A O 1
ATOM 1396 N N . ASP A 1 183 ? -7.812 -10.701 10.162 1.00 83.06 183 ASP A N 1
ATOM 1397 C CA . ASP A 1 183 ? -8.232 -10.201 11.484 1.00 83.06 183 ASP A CA 1
ATOM 1398 C C . ASP A 1 183 ? -8.615 -8.712 11.461 1.00 83.06 183 ASP A C 1
ATOM 1400 O O . ASP A 1 183 ? -9.453 -8.254 12.235 1.00 83.06 183 ASP A O 1
ATOM 1404 N N . ILE A 1 184 ? -8.017 -7.956 10.540 1.00 83.25 184 ILE A N 1
ATOM 1405 C CA . ILE A 1 184 ? -8.247 -6.520 10.343 1.00 83.25 184 ILE A CA 1
ATOM 1406 C C . ILE A 1 184 ? -9.413 -6.211 9.393 1.00 83.25 184 ILE A C 1
ATOM 1408 O O . ILE A 1 184 ? -9.714 -5.043 9.160 1.00 83.25 184 ILE A O 1
ATOM 1412 N N . GLY A 1 185 ? -10.069 -7.236 8.842 1.00 87.25 185 GLY A N 1
ATOM 1413 C CA . GLY A 1 185 ? -11.158 -7.106 7.879 1.00 87.25 185 GLY A CA 1
ATOM 1414 C C . GLY A 1 185 ? -10.830 -7.700 6.509 1.00 87.25 185 GLY A C 1
ATOM 1415 O O . GLY A 1 185 ? -9.988 -8.586 6.364 1.00 87.25 185 GLY A O 1
ATOM 1416 N N . LYS A 1 186 ? -11.555 -7.241 5.485 1.00 91.62 186 LYS A N 1
ATOM 1417 C CA . LYS A 1 186 ? -11.349 -7.687 4.102 1.00 91.62 186 LYS A CA 1
ATOM 1418 C C . LYS A 1 186 ? -10.170 -6.946 3.488 1.00 91.62 186 LYS A C 1
ATOM 1420 O O . LYS A 1 186 ? -10.138 -5.718 3.504 1.00 91.62 186 LYS A O 1
ATOM 1425 N N . ILE A 1 187 ? -9.262 -7.703 2.885 1.00 94.44 187 ILE A N 1
ATOM 1426 C CA . ILE A 1 187 ? -8.132 -7.175 2.130 1.00 94.44 187 ILE A CA 1
ATOM 1427 C C . ILE A 1 187 ? -8.350 -7.495 0.657 1.00 94.44 187 ILE A C 1
ATOM 1429 O O . ILE A 1 187 ? -8.509 -8.657 0.286 1.00 94.44 187 ILE A O 1
ATOM 1433 N N . TYR A 1 188 ? -8.364 -6.468 -0.183 1.00 95.31 188 TYR A N 1
ATOM 1434 C CA . TYR A 1 188 ? -8.486 -6.620 -1.627 1.00 95.31 188 TYR A CA 1
ATOM 1435 C C . TYR A 1 188 ? -7.091 -6.642 -2.240 1.00 95.31 188 TYR A C 1
ATOM 1437 O O . TYR A 1 188 ? -6.359 -5.659 -2.153 1.00 95.31 188 TYR A O 1
ATOM 1445 N N . HIS A 1 189 ? -6.717 -7.762 -2.840 1.00 95.00 189 HIS A N 1
ATOM 1446 C CA . HIS A 1 189 ? -5.409 -7.977 -3.437 1.00 95.00 189 HIS A CA 1
ATOM 1447 C C . HIS A 1 189 ? -5.536 -7.975 -4.958 1.00 95.00 189 HIS A C 1
ATOM 1449 O O . HIS A 1 189 ? -6.361 -8.693 -5.521 1.00 95.00 189 HIS A O 1
ATOM 1455 N N . TYR A 1 190 ? -4.707 -7.162 -5.604 1.00 93.56 190 TYR A N 1
ATOM 1456 C CA . TYR A 1 190 ? -4.634 -7.017 -7.047 1.00 93.56 190 TYR A CA 1
ATOM 1457 C C . TYR A 1 190 ? -3.212 -7.276 -7.527 1.00 93.56 190 TYR A C 1
ATOM 1459 O O . TYR A 1 190 ? -2.255 -6.727 -6.982 1.00 93.56 190 TYR A O 1
ATOM 1467 N N . LYS A 1 191 ? -3.092 -8.057 -8.597 1.00 92.00 191 LYS A N 1
ATOM 1468 C CA . LYS A 1 191 ? -1.872 -8.177 -9.400 1.00 92.00 191 LYS A CA 1
ATOM 1469 C C . LYS A 1 191 ? -2.182 -7.779 -10.824 1.00 92.00 191 LYS A C 1
ATOM 1471 O O . LYS A 1 191 ? -3.273 -8.062 -11.306 1.00 92.00 191 LYS A O 1
ATOM 1476 N N . GLY A 1 192 ? -1.230 -7.155 -11.493 1.00 91.31 192 GLY A N 1
ATOM 1477 C CA . GLY A 1 192 ? -1.356 -6.808 -12.900 1.00 91.31 192 GLY A CA 1
ATOM 1478 C C . GLY A 1 192 ? -0.039 -6.306 -13.464 1.00 91.31 192 GLY A C 1
ATOM 1479 O O . GLY A 1 192 ? 1.026 -6.496 -12.874 1.00 91.31 192 GLY A O 1
ATOM 1480 N N . LYS A 1 193 ? -0.122 -5.648 -14.615 1.00 90.12 193 LYS A N 1
ATOM 1481 C CA . LYS A 1 193 ? 1.010 -5.011 -15.288 1.00 90.12 193 LYS A CA 1
ATOM 1482 C C . LYS A 1 193 ? 0.685 -3.572 -15.629 1.00 90.12 193 LYS A C 1
ATOM 1484 O O . LYS A 1 193 ? -0.429 -3.294 -16.065 1.00 90.12 193 LYS A O 1
ATOM 1489 N N . ILE A 1 194 ? 1.643 -2.667 -15.486 1.00 87.94 194 ILE A N 1
ATOM 1490 C CA . ILE A 1 194 ? 1.454 -1.246 -15.800 1.00 87.94 194 ILE A CA 1
ATOM 1491 C C . ILE A 1 194 ? 1.163 -1.071 -17.302 1.00 87.94 194 ILE A C 1
ATOM 1493 O O . ILE A 1 194 ? 1.815 -1.673 -18.153 1.00 87.94 194 ILE A O 1
ATOM 1497 N N . ALA A 1 195 ? 0.168 -0.248 -17.637 1.00 86.62 195 ALA A N 1
ATOM 1498 C CA . ALA A 1 195 ? -0.265 0.023 -19.011 1.00 86.62 195 ALA A CA 1
ATOM 1499 C C . ALA A 1 195 ? 0.415 1.256 -19.642 1.00 86.62 195 ALA A C 1
ATOM 1501 O O . ALA A 1 195 ? 0.439 1.382 -20.867 1.00 86.62 195 ALA A O 1
ATOM 1502 N N . GLY A 1 196 ? 0.948 2.169 -18.819 1.00 84.19 196 GLY A N 1
ATOM 1503 C CA . GLY A 1 196 ? 1.551 3.432 -19.260 1.00 84.19 196 GLY A CA 1
ATOM 1504 C C . GLY A 1 196 ? 2.884 3.253 -19.990 1.00 84.19 196 GLY A C 1
ATOM 1505 O O . GLY A 1 196 ? 3.651 2.354 -19.668 1.00 84.19 196 GLY A O 1
ATOM 1506 N N . GLU A 1 197 ? 3.181 4.135 -20.950 1.00 82.00 197 GLU A N 1
ATOM 1507 C CA . GLU A 1 197 ? 4.271 3.956 -21.926 1.00 82.00 197 GLU A CA 1
ATOM 1508 C C . GLU A 1 197 ? 5.662 3.741 -21.310 1.00 82.00 197 GLU A C 1
ATOM 1510 O O . GLU A 1 197 ? 6.407 2.897 -21.799 1.00 82.00 197 GLU A O 1
ATOM 1515 N N . MET A 1 198 ? 6.010 4.453 -20.231 1.00 79.94 198 MET A N 1
ATOM 1516 C CA . MET A 1 198 ? 7.361 4.383 -19.652 1.00 79.94 198 MET A CA 1
ATOM 1517 C C . MET A 1 198 ? 7.668 3.077 -18.907 1.00 79.94 198 MET A C 1
ATOM 1519 O O . MET A 1 198 ? 8.828 2.692 -18.832 1.00 79.94 198 MET A O 1
ATOM 1523 N N . LEU A 1 199 ? 6.658 2.409 -18.343 1.00 83.38 199 LEU A N 1
ATOM 1524 C CA . LEU A 1 199 ? 6.819 1.202 -17.515 1.00 83.38 199 LEU A CA 1
ATOM 1525 C C . LEU A 1 199 ? 5.897 0.080 -18.007 1.00 83.38 199 LEU A C 1
ATOM 1527 O O . LEU A 1 199 ? 5.446 -0.766 -17.239 1.00 83.38 199 LEU A O 1
ATOM 1531 N N . LYS A 1 200 ? 5.554 0.106 -19.298 1.00 87.88 200 LYS A N 1
ATOM 1532 C CA . LYS A 1 200 ? 4.553 -0.787 -19.873 1.00 87.88 200 LYS A CA 1
ATOM 1533 C C . LYS A 1 200 ? 4.976 -2.245 -19.710 1.00 87.88 200 LYS A C 1
ATOM 1535 O O . LYS A 1 200 ? 6.029 -2.646 -20.192 1.00 87.88 200 LYS A O 1
ATOM 1540 N N . GLY A 1 201 ? 4.105 -3.050 -19.110 1.00 86.56 201 GLY A N 1
ATOM 1541 C CA . GLY A 1 201 ? 4.330 -4.478 -18.897 1.00 86.56 201 GLY A CA 1
ATOM 1542 C C . GLY A 1 201 ? 5.028 -4.822 -17.581 1.00 86.56 201 GLY A C 1
ATOM 1543 O O . GLY A 1 201 ? 5.038 -6.000 -17.222 1.00 86.56 201 GLY A O 1
ATOM 1544 N N . GLU A 1 202 ? 5.547 -3.834 -16.846 1.00 88.44 202 GLU A N 1
ATOM 1545 C CA . GLU A 1 202 ? 6.156 -4.068 -15.536 1.00 88.44 202 GLU A CA 1
ATOM 1546 C C . GLU A 1 202 ? 5.108 -4.564 -14.533 1.00 88.44 202 GLU A C 1
ATOM 1548 O O . GLU A 1 202 ? 3.990 -4.032 -14.502 1.00 88.44 202 GLU A O 1
ATOM 1553 N N .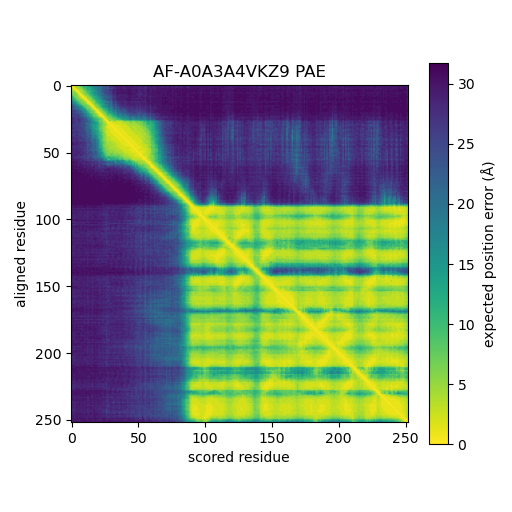 PRO A 1 203 ? 5.435 -5.580 -13.715 1.00 90.06 203 PRO A N 1
ATOM 1554 C CA . PRO A 1 203 ? 4.497 -6.142 -12.761 1.00 90.06 203 PRO A CA 1
ATOM 1555 C C . PRO A 1 203 ? 4.211 -5.159 -11.626 1.00 90.06 203 PRO A C 1
ATOM 1557 O O . PRO A 1 203 ? 5.076 -4.403 -11.171 1.00 90.06 203 PRO A O 1
ATOM 1560 N N . MET A 1 204 ? 2.980 -5.238 -11.138 1.00 90.50 204 MET A N 1
ATOM 1561 C CA . MET A 1 204 ? 2.495 -4.498 -9.986 1.00 90.50 204 MET A CA 1
ATOM 1562 C C . MET A 1 204 ? 1.665 -5.427 -9.109 1.00 90.50 204 MET A C 1
ATOM 1564 O O . MET A 1 204 ? 0.833 -6.189 -9.611 1.00 90.50 204 MET A O 1
ATOM 1568 N N . GLU A 1 205 ? 1.855 -5.319 -7.802 1.00 93.62 205 GLU A N 1
ATOM 1569 C CA . GLU A 1 205 ? 1.032 -5.978 -6.797 1.00 93.62 205 GLU A CA 1
ATOM 1570 C C . GLU A 1 205 ? 0.616 -4.960 -5.739 1.00 93.62 205 GLU A C 1
ATOM 1572 O O . GLU A 1 205 ? 1.457 -4.248 -5.190 1.00 93.62 205 GLU A O 1
ATOM 1577 N N . SER A 1 206 ? -0.682 -4.890 -5.451 1.00 94.88 206 SER A N 1
ATOM 1578 C CA . SER A 1 206 ? -1.242 -3.955 -4.479 1.00 94.88 206 SER A CA 1
ATOM 1579 C C . SER A 1 206 ? -2.288 -4.627 -3.594 1.00 94.88 206 SER A C 1
ATOM 1581 O O . SER A 1 206 ? -3.158 -5.358 -4.068 1.00 94.88 206 SER A O 1
ATOM 1583 N N . TYR A 1 207 ? -2.235 -4.323 -2.302 1.00 96.31 207 TYR A N 1
ATOM 1584 C CA . TYR A 1 207 ? -3.227 -4.699 -1.303 1.00 96.31 207 TYR A CA 1
ATOM 1585 C C . TYR A 1 207 ? -3.924 -3.440 -0.807 1.00 96.31 207 TYR A C 1
ATOM 1587 O O . TYR A 1 207 ? -3.263 -2.477 -0.422 1.00 96.31 207 TYR A O 1
ATOM 1595 N N . PHE A 1 208 ? -5.252 -3.461 -0.787 1.00 95.75 208 PHE A N 1
ATOM 1596 C CA . PHE A 1 208 ? -6.087 -2.350 -0.355 1.00 95.75 208 PHE A CA 1
ATOM 1597 C C . PHE A 1 208 ? -6.999 -2.808 0.777 1.00 95.75 208 PHE A C 1
ATOM 1599 O O . PHE A 1 208 ? -7.694 -3.818 0.646 1.00 95.75 208 PHE A O 1
ATOM 1606 N N . PHE A 1 209 ? -7.024 -2.071 1.881 1.00 94.38 209 PHE A N 1
ATOM 1607 C CA . PHE A 1 209 ? -7.903 -2.376 3.005 1.00 94.38 209 PHE A CA 1
ATOM 1608 C C . PHE A 1 209 ? -8.142 -1.147 3.874 1.00 94.38 209 PHE A C 1
ATOM 1610 O O . PHE A 1 209 ? -7.353 -0.202 3.878 1.00 94.38 209 PHE A O 1
ATOM 1617 N N . THR A 1 210 ? -9.244 -1.160 4.616 1.00 91.31 210 THR A N 1
ATOM 1618 C CA . THR A 1 210 ? -9.448 -0.233 5.724 1.00 91.31 210 THR A CA 1
ATOM 1619 C C . THR A 1 210 ? -8.939 -0.863 7.010 1.00 91.31 210 THR A C 1
ATOM 1621 O O . THR A 1 210 ? -9.119 -2.053 7.260 1.00 91.31 210 THR A O 1
ATOM 1624 N N . PHE A 1 211 ? -8.293 -0.055 7.839 1.00 87.25 211 PHE A N 1
ATOM 1625 C CA . PHE A 1 211 ? -7.892 -0.426 9.181 1.00 87.25 211 PHE A CA 1
ATOM 1626 C C . PHE A 1 211 ? -8.733 0.369 10.174 1.00 87.25 211 PHE A C 1
ATOM 1628 O O . PHE A 1 211 ? -8.648 1.598 10.265 1.00 87.25 211 PHE A O 1
ATOM 1635 N N . ASN A 1 212 ? -9.599 -0.345 10.889 1.00 78.50 212 ASN A N 1
ATOM 1636 C CA . ASN A 1 212 ? -10.621 0.262 11.722 1.00 78.50 212 ASN A CA 1
ATOM 1637 C C . ASN A 1 212 ? -10.187 0.313 13.189 1.00 78.50 212 ASN A C 1
ATOM 1639 O O . ASN A 1 212 ? -10.106 -0.710 13.871 1.00 78.50 212 ASN A O 1
ATOM 1643 N N . GLN A 1 213 ? -9.933 1.517 13.696 1.00 66.19 213 GLN A N 1
ATOM 1644 C CA . GLN A 1 213 ? -9.607 1.700 15.110 1.00 66.19 213 GLN A CA 1
ATOM 1645 C C . GLN A 1 213 ? -10.851 1.818 15.984 1.00 66.19 213 GLN A C 1
ATOM 1647 O O . GLN A 1 213 ? -10.852 1.319 17.116 1.00 66.19 213 GLN A O 1
ATOM 1652 N N . ASN A 1 214 ? -11.892 2.451 15.443 1.00 71.94 214 ASN A N 1
ATOM 1653 C CA . ASN A 1 214 ? -13.182 2.664 16.071 1.00 71.94 214 ASN A CA 1
ATOM 1654 C C . ASN A 1 214 ? -14.285 2.612 14.997 1.00 71.94 214 ASN A C 1
ATOM 1656 O O . ASN A 1 214 ? -14.450 3.579 14.251 1.00 71.94 214 ASN A O 1
ATOM 1660 N N . PRO A 1 215 ? -15.079 1.528 14.934 1.00 65.44 215 PRO A N 1
ATOM 1661 C CA . PRO A 1 215 ? -16.135 1.392 13.934 1.00 65.44 215 PRO A CA 1
ATOM 1662 C C . PRO A 1 215 ? -17.184 2.498 13.976 1.00 65.44 215 PRO A C 1
ATOM 1664 O O . PRO A 1 215 ? -17.835 2.753 12.968 1.00 65.44 215 PRO A O 1
ATOM 1667 N N . ASN A 1 216 ? -17.309 3.170 15.120 1.00 73.88 216 ASN A N 1
ATOM 1668 C CA . ASN A 1 216 ? -18.287 4.223 15.345 1.00 73.88 216 ASN A CA 1
ATOM 1669 C C . ASN A 1 216 ? -17.768 5.622 14.973 1.00 73.88 216 ASN A C 1
ATOM 1671 O O . ASN A 1 216 ? -18.539 6.575 15.036 1.00 73.88 216 ASN A O 1
ATOM 1675 N N . ASP A 1 217 ? -16.490 5.761 14.603 1.00 75.38 217 ASP A N 1
ATOM 1676 C CA . ASP A 1 217 ? -15.903 7.035 14.183 1.00 75.38 217 ASP A CA 1
ATOM 1677 C C . ASP A 1 217 ? -15.136 6.875 12.857 1.00 75.38 217 ASP A C 1
ATOM 1679 O O . ASP A 1 217 ? -13.952 6.518 12.858 1.00 75.38 217 ASP A O 1
ATOM 1683 N N . PRO A 1 218 ? -15.798 7.140 11.715 1.00 69.50 218 PRO A N 1
ATOM 1684 C CA . PRO A 1 218 ? -15.195 7.028 10.390 1.00 69.50 218 PRO A CA 1
ATOM 1685 C C . PRO A 1 218 ? -13.921 7.862 10.213 1.00 69.50 218 PRO A C 1
ATOM 1687 O O . PRO A 1 218 ? -13.031 7.443 9.481 1.00 69.50 218 PRO A O 1
ATOM 1690 N N . ILE A 1 219 ? -13.786 8.993 10.921 1.00 74.00 219 ILE A N 1
ATOM 1691 C CA . ILE A 1 219 ? -12.608 9.876 10.833 1.00 74.00 219 ILE A CA 1
ATOM 1692 C C . ILE A 1 219 ? -11.351 9.172 11.372 1.00 74.00 219 ILE A C 1
ATOM 1694 O O . ILE A 1 219 ? -10.238 9.462 10.931 1.00 74.00 219 ILE A O 1
ATOM 1698 N N . ASN A 1 220 ? -11.528 8.201 12.271 1.00 77.50 220 ASN A N 1
ATOM 1699 C CA . ASN A 1 220 ? -10.450 7.392 12.838 1.00 77.50 220 ASN A CA 1
ATOM 1700 C C . ASN A 1 220 ? -10.191 6.089 12.066 1.00 77.50 220 ASN A C 1
ATOM 1702 O O . ASN A 1 220 ? -9.385 5.261 12.502 1.00 77.50 220 ASN A O 1
ATOM 1706 N N . GLN A 1 221 ? -10.863 5.875 10.933 1.00 83.19 221 GLN A N 1
ATOM 1707 C CA . GLN A 1 221 ? -10.539 4.775 10.034 1.00 83.19 221 GLN A CA 1
ATOM 1708 C C . GLN A 1 221 ? -9.435 5.188 9.066 1.00 83.19 221 GLN A C 1
ATOM 1710 O O . GLN A 1 221 ? -9.381 6.318 8.574 1.00 83.19 221 GLN A O 1
ATOM 1715 N N . GLN A 1 222 ? -8.553 4.239 8.789 1.00 88.19 222 GLN A N 1
ATOM 1716 C CA . GLN A 1 222 ? -7.380 4.449 7.954 1.00 88.19 222 GLN A CA 1
ATOM 1717 C C . GLN A 1 222 ? -7.535 3.620 6.693 1.00 88.19 222 GLN A C 1
ATOM 1719 O O . GLN A 1 222 ? -8.001 2.485 6.758 1.00 88.19 222 GLN A O 1
ATOM 1724 N N . ILE A 1 223 ? -7.138 4.160 5.550 1.00 90.75 223 ILE A N 1
ATOM 1725 C CA . ILE A 1 223 ? -7.055 3.391 4.308 1.00 90.75 223 ILE A CA 1
ATOM 1726 C C . ILE A 1 223 ? -5.591 3.045 4.107 1.00 90.75 223 ILE A C 1
ATOM 1728 O O . ILE A 1 223 ? -4.750 3.944 4.060 1.00 90.75 223 ILE A O 1
ATOM 1732 N N . ILE A 1 224 ? -5.303 1.755 3.984 1.00 92.25 224 ILE A N 1
ATOM 1733 C CA . ILE A 1 224 ? -3.954 1.242 3.799 1.00 92.25 224 ILE A CA 1
ATOM 1734 C C . ILE A 1 224 ? -3.841 0.658 2.395 1.00 92.25 224 ILE A C 1
ATOM 1736 O O . ILE A 1 224 ? -4.662 -0.160 1.969 1.00 92.25 224 ILE A O 1
ATOM 1740 N N . ILE A 1 225 ? -2.819 1.116 1.674 1.00 94.00 225 ILE A N 1
ATOM 1741 C CA . ILE A 1 225 ? -2.470 0.650 0.334 1.00 94.00 225 ILE A CA 1
ATOM 1742 C C . ILE A 1 225 ? -1.019 0.189 0.376 1.00 94.00 225 ILE A C 1
ATOM 1744 O O . ILE A 1 225 ? -0.119 1.021 0.462 1.00 94.00 225 ILE A O 1
ATOM 1748 N N . ALA A 1 226 ? -0.790 -1.119 0.330 1.00 93.94 226 ALA A N 1
ATOM 1749 C CA . ALA A 1 226 ? 0.548 -1.702 0.331 1.00 93.94 226 ALA A CA 1
ATOM 1750 C C . ALA A 1 226 ? 0.899 -2.199 -1.071 1.00 93.94 226 ALA A C 1
ATOM 1752 O O . ALA A 1 226 ? 0.132 -2.958 -1.659 1.00 93.94 226 ALA A O 1
ATOM 1753 N N . THR A 1 227 ? 2.037 -1.772 -1.603 1.00 92.38 227 THR A N 1
ATOM 1754 C CA . THR A 1 227 ? 2.400 -1.945 -3.010 1.00 92.38 227 THR A CA 1
ATOM 1755 C C . THR A 1 227 ? 3.814 -2.494 -3.157 1.00 92.38 227 THR A C 1
ATOM 1757 O O . THR A 1 227 ? 4.739 -2.037 -2.488 1.00 92.38 227 THR A O 1
ATOM 1760 N N . LEU A 1 228 ? 3.968 -3.449 -4.072 1.00 90.31 228 LEU A N 1
ATOM 1761 C CA . LEU A 1 228 ? 5.231 -3.893 -4.655 1.00 90.31 228 LEU A CA 1
ATOM 1762 C C . LEU A 1 228 ? 5.188 -3.506 -6.133 1.00 90.31 228 LEU A C 1
ATOM 1764 O O . LEU A 1 228 ? 4.362 -4.017 -6.893 1.00 90.31 228 LEU A O 1
ATOM 1768 N N . ALA A 1 229 ? 6.072 -2.598 -6.529 1.00 79.25 229 ALA A N 1
ATOM 1769 C CA . ALA A 1 229 ? 6.149 -2.107 -7.896 1.00 79.25 229 ALA A CA 1
ATOM 1770 C C . ALA A 1 229 ? 7.464 -2.542 -8.556 1.00 79.25 229 ALA A C 1
ATOM 1772 O O . ALA A 1 229 ? 8.514 -2.566 -7.912 1.00 79.25 229 ALA A O 1
ATOM 1773 N N . LEU A 1 230 ? 7.410 -2.823 -9.863 1.00 74.38 230 LEU A N 1
ATOM 1774 C CA . LEU A 1 230 ? 8.589 -2.927 -10.739 1.00 74.38 230 LEU A CA 1
ATOM 1775 C C . LEU A 1 230 ? 9.546 -4.079 -10.396 1.00 74.38 230 LEU A C 1
ATOM 1777 O O . LEU A 1 230 ? 10.745 -4.005 -10.666 1.00 74.38 230 LEU A O 1
ATOM 1781 N N . LYS A 1 231 ? 9.031 -5.151 -9.779 1.00 78.75 231 LYS A N 1
ATOM 1782 C CA . LYS A 1 231 ? 9.803 -6.364 -9.476 1.00 78.75 231 LYS A CA 1
ATOM 1783 C C . LYS A 1 231 ? 8.961 -7.617 -9.682 1.00 78.75 231 LYS A C 1
ATOM 1785 O O . LYS A 1 231 ? 7.930 -7.794 -9.040 1.00 78.75 231 LYS A O 1
ATOM 1790 N N . ASN A 1 232 ? 9.430 -8.510 -10.553 1.00 79.56 232 ASN A N 1
ATOM 1791 C CA . ASN A 1 232 ? 8.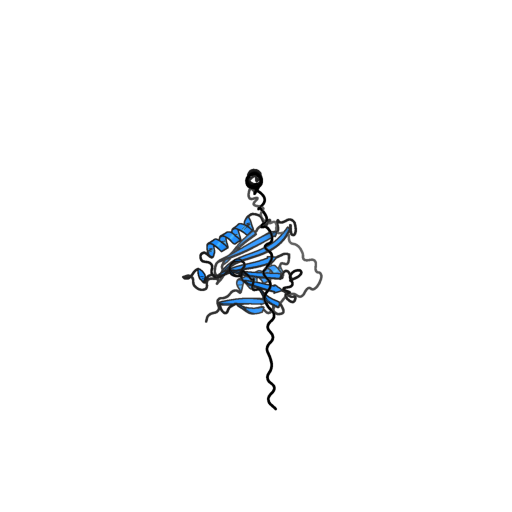830 -9.829 -10.756 1.00 79.56 232 ASN A CA 1
ATOM 1792 C C . ASN A 1 232 ? 9.536 -10.879 -9.888 1.00 79.56 232 ASN A C 1
ATOM 1794 O O . ASN A 1 232 ? 10.311 -11.689 -10.394 1.00 79.56 232 ASN A O 1
ATOM 1798 N N . ASP A 1 233 ? 9.310 -10.835 -8.577 1.00 85.38 233 ASP A N 1
ATOM 1799 C CA . ASP A 1 233 ? 9.901 -11.796 -7.646 1.00 85.38 233 ASP A CA 1
ATOM 1800 C C . ASP A 1 233 ? 8.826 -12.395 -6.733 1.00 85.38 233 ASP A C 1
ATOM 1802 O O . ASP A 1 233 ? 8.194 -11.710 -5.924 1.00 85.38 233 ASP A O 1
ATOM 1806 N N . SER A 1 234 ? 8.627 -13.708 -6.862 1.00 86.44 234 SER A N 1
ATOM 1807 C CA . SER A 1 234 ? 7.673 -14.469 -6.051 1.00 86.44 234 SER A CA 1
ATOM 1808 C C . SER A 1 234 ? 7.967 -14.415 -4.545 1.00 86.44 234 SER A C 1
ATOM 1810 O O . SER A 1 234 ? 7.031 -14.467 -3.739 1.00 86.44 234 SER A O 1
ATOM 1812 N N . GLN A 1 235 ? 9.236 -14.266 -4.150 1.00 88.06 235 GLN A N 1
ATOM 1813 C CA . GLN A 1 235 ? 9.616 -14.100 -2.750 1.00 88.06 235 GLN A CA 1
ATOM 1814 C C . GLN A 1 235 ? 9.182 -12.728 -2.244 1.00 88.06 235 GLN A C 1
ATOM 1816 O O . GLN A 1 235 ? 8.554 -12.651 -1.193 1.00 88.06 235 GLN A O 1
ATOM 1821 N N . LEU A 1 236 ? 9.412 -11.662 -3.019 1.00 90.81 236 LEU A N 1
ATOM 1822 C CA . LEU A 1 236 ? 8.958 -10.315 -2.659 1.00 90.81 236 LEU A CA 1
ATOM 1823 C C . LEU A 1 236 ? 7.431 -10.227 -2.583 1.00 90.81 236 LEU A C 1
ATOM 1825 O O . LEU A 1 236 ? 6.909 -9.621 -1.654 1.00 90.81 236 LEU A O 1
ATOM 1829 N N . SER A 1 237 ? 6.715 -10.891 -3.493 1.00 90.44 237 SER A N 1
ATOM 1830 C CA . SER A 1 237 ? 5.252 -11.026 -3.430 1.00 90.44 237 SER A CA 1
ATOM 1831 C C . SER A 1 237 ? 4.802 -11.706 -2.129 1.00 90.44 237 SER A C 1
ATOM 1833 O O . SER A 1 237 ? 3.934 -11.208 -1.409 1.00 90.44 237 SER A O 1
ATOM 1835 N N . THR A 1 238 ? 5.456 -12.815 -1.766 1.00 91.50 238 THR A N 1
ATOM 1836 C CA . THR A 1 238 ? 5.180 -13.540 -0.515 1.00 91.50 238 THR A CA 1
ATOM 1837 C C . THR A 1 238 ? 5.483 -12.681 0.714 1.00 91.50 238 THR A C 1
ATOM 1839 O O . THR A 1 238 ? 4.718 -12.684 1.679 1.00 91.50 238 THR A O 1
ATOM 1842 N N . MET A 1 239 ? 6.566 -11.906 0.673 1.00 92.69 239 MET A N 1
ATOM 1843 C CA . MET A 1 239 ? 6.947 -10.988 1.742 1.00 92.69 239 MET A CA 1
ATOM 1844 C C . MET A 1 239 ? 5.953 -9.834 1.880 1.00 92.69 239 MET A C 1
ATOM 1846 O O . MET A 1 239 ? 5.540 -9.552 2.999 1.00 92.69 239 MET A O 1
ATOM 1850 N N . LEU A 1 240 ? 5.508 -9.214 0.781 1.00 94.12 240 LEU A N 1
ATOM 1851 C CA . LEU A 1 240 ? 4.470 -8.180 0.824 1.00 94.12 240 LEU A CA 1
ATOM 1852 C C . LEU A 1 240 ? 3.180 -8.727 1.439 1.00 94.12 240 LEU A C 1
ATOM 1854 O O . LEU A 1 240 ? 2.612 -8.099 2.333 1.00 94.12 240 LEU A O 1
ATOM 1858 N N . LYS A 1 241 ? 2.751 -9.923 1.017 1.00 94.06 241 LYS A N 1
ATOM 1859 C CA . LYS A 1 241 ? 1.584 -10.598 1.593 1.00 94.06 241 LYS A CA 1
ATOM 1860 C C . LYS A 1 241 ? 1.740 -10.806 3.100 1.00 94.06 241 LYS A C 1
ATOM 1862 O O . LYS A 1 241 ? 0.806 -10.523 3.846 1.00 94.06 241 LYS A O 1
ATOM 1867 N N . HIS A 1 242 ? 2.913 -11.253 3.556 1.00 94.12 242 HIS A N 1
ATOM 1868 C CA . HIS A 1 242 ? 3.209 -11.400 4.986 1.00 94.12 242 HIS A CA 1
ATOM 1869 C C . HIS A 1 242 ? 3.129 -10.061 5.725 1.00 94.12 242 HIS A C 1
ATOM 1871 O O . HIS A 1 242 ? 2.428 -9.966 6.730 1.00 94.12 242 HIS A O 1
ATOM 1877 N N . ILE A 1 243 ? 3.779 -9.014 5.202 1.00 94.25 243 ILE A N 1
ATOM 1878 C CA . ILE A 1 243 ? 3.750 -7.661 5.779 1.00 94.25 243 ILE A CA 1
ATOM 1879 C C . ILE A 1 243 ? 2.297 -7.196 5.936 1.00 94.25 243 ILE A C 1
ATOM 1881 O O . ILE A 1 243 ? 1.900 -6.792 7.025 1.00 94.25 243 ILE A O 1
ATOM 1885 N N . VAL A 1 244 ? 1.475 -7.326 4.894 1.00 94.81 244 VAL A N 1
ATOM 1886 C CA . VAL A 1 244 ? 0.060 -6.924 4.906 1.00 94.81 244 VAL A CA 1
ATOM 1887 C C . VAL A 1 244 ? -0.762 -7.709 5.930 1.00 94.81 244 VAL A C 1
ATOM 1889 O O . VAL A 1 244 ? -1.540 -7.121 6.679 1.00 94.81 244 VAL A O 1
ATOM 1892 N N . LEU A 1 245 ? -0.573 -9.026 6.015 1.00 94.12 245 LEU A N 1
ATOM 1893 C CA . LEU A 1 245 ? -1.297 -9.871 6.971 1.00 94.12 245 LEU A CA 1
ATOM 1894 C C . LEU A 1 245 ? -0.806 -9.715 8.416 1.00 94.12 245 LEU A C 1
ATOM 1896 O O . LEU A 1 245 ? -1.503 -10.107 9.349 1.00 94.12 245 LEU A O 1
ATOM 1900 N N . SER A 1 246 ? 0.373 -9.129 8.617 1.00 94.31 246 SER A N 1
ATOM 1901 C CA . SER A 1 246 ? 0.932 -8.876 9.945 1.00 94.31 246 SER A CA 1
ATOM 1902 C C . SER A 1 246 ? 0.383 -7.616 10.626 1.00 94.31 246 SER A C 1
ATOM 1904 O O . SER A 1 246 ? 0.676 -7.396 11.805 1.00 94.31 246 SER A O 1
ATOM 1906 N N . PHE A 1 247 ? -0.404 -6.795 9.915 1.00 93.19 247 PHE A N 1
ATOM 1907 C CA . PHE A 1 247 ? -1.017 -5.595 10.483 1.00 93.19 247 PHE A CA 1
ATOM 1908 C C . PHE A 1 247 ? -1.922 -5.958 11.658 1.00 93.19 247 PHE A C 1
ATOM 1910 O O . PHE A 1 247 ? -2.846 -6.759 11.533 1.00 93.19 247 PHE A O 1
ATOM 1917 N N . LYS A 1 248 ? -1.663 -5.349 12.816 1.00 91.62 248 LYS A N 1
ATOM 1918 C CA . LYS A 1 248 ? -2.393 -5.610 14.063 1.00 91.62 248 LYS A CA 1
ATOM 1919 C C . LYS A 1 248 ? -2.647 -4.322 14.821 1.00 91.62 248 LYS A C 1
ATOM 1921 O O . LYS A 1 248 ? -1.779 -3.453 14.887 1.00 91.62 248 LYS A O 1
ATOM 1926 N N . LYS A 1 249 ? -3.822 -4.215 15.444 1.00 88.06 249 LYS A N 1
ATOM 1927 C CA . LYS A 1 249 ? -4.141 -3.105 16.352 1.00 88.06 249 LYS A CA 1
ATOM 1928 C C . LYS A 1 249 ? -3.252 -3.191 17.583 1.00 88.06 249 LYS A C 1
ATOM 1930 O O . LYS A 1 249 ? -3.100 -4.266 18.158 1.00 88.06 249 LYS A O 1
ATOM 1935 N N . LEU A 1 250 ? -2.683 -2.059 17.988 1.00 84.88 250 LEU A N 1
ATOM 1936 C CA . LEU A 1 250 ? -2.026 -1.975 19.283 1.00 84.88 250 LEU A CA 1
ATOM 1937 C C . LEU A 1 250 ? -3.115 -1.846 20.348 1.00 84.88 250 LEU A C 1
ATOM 1939 O O . LEU A 1 250 ? -3.912 -0.907 20.327 1.00 84.88 250 LEU A O 1
ATOM 1943 N N . THR A 1 251 ? -3.186 -2.827 21.242 1.00 72.94 251 THR A N 1
ATOM 1944 C CA . THR A 1 251 ? -4.025 -2.728 22.435 1.00 72.94 251 THR A CA 1
ATOM 1945 C C . THR A 1 251 ? -3.336 -1.763 23.407 1.00 72.94 251 THR A C 1
ATOM 1947 O O . THR A 1 251 ? -2.143 -1.962 23.660 1.00 72.94 251 THR A O 1
ATOM 1950 N N . PRO A 1 252 ? -4.022 -0.709 23.884 1.00 61.16 252 PRO A N 1
ATOM 1951 C CA . PRO A 1 252 ? -3.489 0.168 24.923 1.00 61.16 252 PRO A CA 1
ATOM 1952 C C . PRO A 1 252 ? -3.264 -0.572 26.246 1.00 61.16 252 PRO A C 1
ATOM 1954 O O . PRO A 1 252 ? -3.976 -1.574 26.498 1.00 61.16 252 PRO A O 1
#

pLDDT: mean 76.03, std 18.7, range [28.94, 96.31]

Nearest PDB structures (foldseek):
  3lyd-assembly1_A  TM=5.486E-01  e=5.696E-04  Jonesia denitrificans DSM 20603
  2odj-assembly1_A  TM=2.195E-01  e=5.291E-01  Pseudomonas aeruginosa PAO1
  5vpj-assembly2_H  TM=2.136E-01  e=5.291E-01  Actinomadura verrucosospora
  5vpj-assembly2_F  TM=2.132E-01  e=5.892E-01  Actinomadura verrucosospora
  2xfl-assembly1_D  TM=2.410E-01  e=3.479E+00  Micromonospora chersina

Sequence (252 aa):
MENEIQSNIPPVQPLSQTPTPIPPSSNWSKVLLFTVLGLIIVSGSVFVGIQIGKNQMSNQQPIVTQPIITSPTQTVINPTTLPNGSNPTTSWKTAKFGGLFSYEYPMGWNVGELWQENYAENGIVIAIDPNPISTAPRGGPLATFEITILNGNKNPDEILAKKISNFNQTNYTDITQETIPADIGKIYHYKGKIAGEMLKGEPMESYFFTFNQNPNDPINQQIIIATLALKNDSQLSTMLKHIVLSFKKLTP

Mean predicted aligned error: 17.12 Å